Protein AF-A0A258K485-F1 (afdb_monomer_lite)

pLDDT: mean 93.49, std 13.04, range [39.84, 98.94]

Radius of gyration: 18.55 Å; chains: 1; bounding box: 66×32×55 Å

Secondary structure (DSSP, 8-state):
---------TTTHHHHHHHHHHHTTS---EEEEE-THHHHHHHT-SSPPPTTTTHHHHHH---EEEEEETTTEEEESSGGGS-GGGTTS-EEEEETTEEEEEPPHHHHHHHHHHHHHHHHT--S-EEEEEETT-SSTTSSTTSTT--HHHHHHHHHHHHHH----SSEEEEEESS-TTSHHHHHHHHHHHHHHHHTHHHHTS-------

Sequence (209 aa):
AEWEPLVFHATGTGGRAMEKLIESGLVGAVIDISTTEVCDLMMGGLLPATEDRFGAVIRTRIPYVGSVGALDMVNFAAPETVPERYRGRRLYAHNPQITLMRTTPDENARMGRWIGERLNQMDGPVRFLIPERGVSALDAAGQPFHDPAADAALTEALVQTVRATPNRQILRLPLHINDPAFAAALVQQFRALHAGRRRERAPHRQGAS

Foldseek 3Di:
DVDDDDDFDQQQVRLVVVLVCLQVVVDQEDAAEEPCLCVCQVVVARRHHDPCRLVSCLVNLHAYEYEHAPVQWGKHFAPVRPDPVCPPFQWDPPDRTIIITTDDLVSLLVSLLSVQVSLQSRPHAYEYEYALQARYPQCHVPHSSPDNSSSVSNVVSNVVRHDDDPRYDYHYDPHYCPPVVVVVVSVVSVVVSCVVVVVVPDDPPPDDD

Structure (mmCIF, N/CA/C/O backbone):
data_AF-A0A258K485-F1
#
_entry.id   AF-A0A258K485-F1
#
loop_
_atom_site.group_PDB
_atom_site.id
_atom_site.type_symbol
_atom_site.label_atom_id
_atom_site.label_alt_id
_atom_site.label_comp_id
_atom_site.label_asym_id
_atom_site.label_entity_id
_atom_site.label_seq_id
_atom_site.pdbx_PDB_ins_code
_atom_site.Cartn_x
_atom_site.Cartn_y
_atom_site.Cartn_z
_atom_site.occupancy
_atom_site.B_iso_or_equiv
_atom_site.auth_seq_id
_atom_site.auth_comp_id
_atom_site.auth_asym_id
_atom_site.auth_atom_id
_atom_site.pdbx_PDB_model_num
ATOM 1 N N . ALA A 1 1 ? 27.981 1.540 -0.175 1.00 57.72 1 ALA A N 1
ATOM 2 C CA . ALA A 1 1 ? 26.863 0.639 -0.532 1.00 57.72 1 ALA A CA 1
ATOM 3 C C . ALA A 1 1 ? 26.452 0.924 -1.977 1.00 57.72 1 ALA A C 1
ATOM 5 O O . ALA A 1 1 ? 26.716 2.022 -2.437 1.00 57.72 1 ALA A O 1
ATOM 6 N N . GLU A 1 2 ? 25.871 -0.038 -2.703 1.00 83.50 2 GLU A N 1
ATOM 7 C CA . GLU A 1 2 ? 25.424 0.166 -4.102 1.00 83.50 2 GLU A CA 1
ATOM 8 C C . GLU A 1 2 ? 24.188 1.079 -4.211 1.00 83.50 2 GLU A C 1
ATOM 10 O O . GLU A 1 2 ? 23.950 1.679 -5.253 1.00 83.50 2 GLU A O 1
ATOM 15 N N . TRP A 1 3 ? 23.428 1.203 -3.123 1.00 89.25 3 TRP A N 1
ATOM 16 C CA . TRP A 1 3 ? 22.200 1.985 -3.036 1.00 89.25 3 TRP A CA 1
ATOM 17 C C . TRP A 1 3 ? 22.218 2.831 -1.765 1.00 89.25 3 TRP A C 1
ATOM 19 O O . TRP A 1 3 ? 22.759 2.395 -0.745 1.00 89.25 3 TRP A O 1
ATOM 29 N N . GLU A 1 4 ? 21.595 4.002 -1.828 1.00 92.31 4 GLU A N 1
ATOM 30 C CA . GLU A 1 4 ? 21.374 4.896 -0.693 1.00 92.31 4 GLU A CA 1
ATOM 31 C C . GLU A 1 4 ? 19.865 4.958 -0.404 1.00 92.31 4 GLU A C 1
ATOM 33 O O . GLU A 1 4 ? 19.105 5.436 -1.249 1.00 92.31 4 GLU A O 1
ATOM 38 N N . PRO A 1 5 ? 19.392 4.398 0.725 1.00 94.06 5 PRO A N 1
ATOM 39 C CA . PRO A 1 5 ? 17.971 4.378 1.035 1.00 94.06 5 PRO A CA 1
ATOM 40 C C . PRO A 1 5 ? 17.512 5.720 1.614 1.00 94.06 5 PRO A C 1
ATOM 42 O O . PRO A 1 5 ? 18.101 6.234 2.562 1.00 94.06 5 PRO A O 1
ATOM 45 N N . LEU A 1 6 ? 16.395 6.228 1.097 1.00 96.88 6 LEU A N 1
ATOM 46 C CA . LEU A 1 6 ? 15.632 7.320 1.695 1.00 96.88 6 LEU A CA 1
ATOM 47 C C . LEU A 1 6 ? 14.307 6.748 2.202 1.00 96.88 6 LEU A C 1
ATOM 49 O O . LEU A 1 6 ? 13.563 6.141 1.432 1.00 96.88 6 LEU A O 1
ATOM 53 N N . VAL A 1 7 ? 14.030 6.907 3.495 1.00 97.31 7 VAL A N 1
ATOM 54 C CA . VAL A 1 7 ? 12.816 6.377 4.131 1.00 97.31 7 VAL A CA 1
ATOM 55 C C . VAL A 1 7 ? 11.838 7.515 4.384 1.00 97.31 7 VAL A C 1
ATOM 57 O O . VAL A 1 7 ? 12.206 8.545 4.947 1.00 97.31 7 VAL A O 1
ATOM 60 N N . PHE A 1 8 ? 10.581 7.305 3.999 1.00 97.81 8 PHE A N 1
ATOM 61 C CA . PHE A 1 8 ? 9.497 8.264 4.176 1.00 97.81 8 PHE A CA 1
ATOM 62 C C . PHE A 1 8 ? 8.436 7.665 5.089 1.00 97.81 8 PHE A C 1
ATOM 64 O O . PHE A 1 8 ? 8.010 6.527 4.899 1.00 97.81 8 PHE A O 1
ATOM 71 N N . HIS A 1 9 ? 7.999 8.435 6.079 1.00 96.12 9 HIS A N 1
ATOM 72 C CA . HIS A 1 9 ? 6.892 8.032 6.934 1.00 96.12 9 HIS A CA 1
ATOM 73 C C . HIS A 1 9 ? 5.567 8.286 6.203 1.00 96.12 9 HIS A C 1
ATOM 75 O O . HIS A 1 9 ? 5.353 9.389 5.708 1.00 96.12 9 HIS A O 1
ATOM 81 N N . ALA A 1 10 ? 4.688 7.286 6.116 1.00 95.19 10 ALA A N 1
ATOM 82 C CA . ALA A 1 10 ? 3.470 7.318 5.299 1.00 95.19 10 ALA A CA 1
ATOM 83 C C . ALA A 1 10 ? 2.337 8.148 5.946 1.00 95.19 10 ALA A C 1
ATOM 85 O O . ALA A 1 10 ? 1.273 7.635 6.274 1.00 95.19 10 ALA A O 1
ATOM 86 N N . THR A 1 11 ? 2.592 9.439 6.175 1.00 94.94 11 THR A N 1
ATOM 87 C CA . THR A 1 11 ? 1.697 10.398 6.852 1.00 94.94 11 THR A CA 1
ATOM 88 C C . THR A 1 11 ? 0.970 11.327 5.873 1.00 94.94 11 THR A C 1
ATOM 90 O O . THR A 1 11 ? 0.648 12.472 6.199 1.00 94.94 11 THR A O 1
ATOM 93 N N . GLY A 1 12 ? 0.828 10.910 4.618 1.00 95.38 12 GLY A N 1
ATOM 94 C CA . GLY A 1 12 ? 0.348 11.712 3.495 1.00 95.38 12 GLY A CA 1
ATOM 95 C C . GLY A 1 12 ? 1.438 12.632 2.943 1.00 95.38 12 GLY A C 1
ATOM 96 O O . GLY A 1 12 ? 1.716 12.658 1.743 1.00 95.38 12 GLY A O 1
ATOM 97 N N . THR A 1 13 ? 2.092 13.408 3.812 1.00 96.44 13 THR A N 1
ATOM 98 C CA . THR A 1 13 ? 3.226 14.270 3.435 1.00 96.44 13 THR A CA 1
ATOM 99 C C . THR A 1 13 ? 4.451 13.473 2.999 1.00 96.44 13 THR A C 1
ATOM 101 O O . THR A 1 13 ? 5.146 13.924 2.090 1.00 96.44 13 THR A O 1
ATOM 104 N N . GLY A 1 14 ? 4.711 12.309 3.601 1.00 97.62 14 GLY A N 1
ATOM 105 C CA . GLY A 1 14 ? 5.857 11.476 3.242 1.00 97.62 14 GLY A CA 1
ATOM 106 C C . GLY A 1 14 ? 5.737 10.869 1.851 1.00 97.62 14 GLY A C 1
ATOM 107 O O . GLY A 1 14 ? 6.673 11.022 1.067 1.00 97.62 14 GLY A O 1
ATOM 108 N N . GLY A 1 15 ? 4.585 10.289 1.490 1.00 97.62 15 GLY A N 1
ATOM 109 C CA . GLY A 1 15 ? 4.342 9.820 0.124 1.00 97.62 15 GLY A CA 1
ATOM 110 C C . GLY A 1 15 ? 4.475 10.943 -0.906 1.00 97.62 15 GLY A C 1
ATOM 111 O O . GLY A 1 15 ? 5.150 10.780 -1.919 1.00 97.62 15 GLY A O 1
ATOM 112 N N . ARG A 1 16 ? 3.950 12.141 -0.609 1.00 97.81 16 ARG A N 1
ATOM 113 C CA . ARG A 1 16 ? 4.131 13.320 -1.482 1.00 97.81 16 ARG A CA 1
ATOM 114 C C . ARG A 1 16 ? 5.588 13.766 -1.601 1.00 97.81 16 ARG A C 1
ATOM 116 O O . ARG A 1 16 ? 6.003 14.198 -2.672 1.00 97.81 16 ARG A O 1
ATOM 123 N N . ALA A 1 17 ? 6.360 13.719 -0.516 1.00 98.12 17 ALA A N 1
ATOM 124 C CA . ALA A 1 17 ? 7.778 14.067 -0.548 1.00 98.12 17 ALA A CA 1
ATOM 125 C C . ALA A 1 17 ? 8.572 13.064 -1.396 1.00 98.12 17 ALA A C 1
ATOM 127 O O . ALA A 1 17 ? 9.364 13.478 -2.242 1.00 98.12 17 ALA A O 1
ATOM 128 N N . MET A 1 18 ? 8.300 11.768 -1.223 1.00 98.38 18 MET A N 1
ATOM 129 C CA . MET A 1 18 ? 8.859 10.700 -2.049 1.00 98.38 18 MET A CA 1
ATOM 130 C C . MET A 1 18 ? 8.545 10.927 -3.534 1.00 98.38 18 MET A C 1
ATOM 132 O O . MET A 1 18 ? 9.449 10.920 -4.366 1.00 98.38 18 MET A O 1
ATOM 136 N N . GLU A 1 19 ? 7.281 11.188 -3.872 1.00 98.38 19 GLU A N 1
ATOM 137 C CA . GLU A 1 19 ? 6.848 11.386 -5.259 1.00 98.38 19 GLU A CA 1
ATOM 138 C C . GLU A 1 19 ? 7.468 12.628 -5.910 1.00 98.38 19 GLU A C 1
ATOM 140 O O . GLU A 1 19 ? 7.916 12.547 -7.051 1.00 98.38 19 GLU A O 1
ATOM 145 N N . LYS A 1 20 ? 7.637 13.734 -5.176 1.00 98.00 20 LYS A N 1
ATOM 146 C CA . LYS A 1 20 ? 8.369 14.912 -5.679 1.00 98.00 20 LYS A CA 1
ATOM 147 C C . LYS A 1 20 ? 9.826 14.606 -6.038 1.00 98.00 20 LYS A C 1
ATOM 149 O O . LYS A 1 20 ? 10.352 15.167 -6.996 1.00 98.00 20 LYS A O 1
ATOM 154 N N . LEU A 1 21 ? 10.493 13.741 -5.271 1.00 98.00 21 LEU A N 1
ATOM 155 C CA . LEU A 1 21 ? 11.875 13.333 -5.554 1.00 98.00 21 LEU A CA 1
ATOM 156 C C . LEU A 1 21 ? 11.972 12.369 -6.742 1.00 98.00 21 LEU A C 1
ATOM 158 O O . LEU A 1 21 ? 12.979 12.361 -7.450 1.00 98.00 21 LEU A O 1
ATOM 162 N N . ILE A 1 22 ? 10.927 11.573 -6.971 1.00 98.06 22 ILE A N 1
ATOM 163 C CA . ILE A 1 22 ? 10.792 10.752 -8.178 1.00 98.06 22 ILE A CA 1
ATOM 164 C C . ILE A 1 22 ? 10.642 11.664 -9.403 1.00 98.06 22 ILE A C 1
ATOM 166 O O . ILE A 1 22 ? 11.363 11.497 -10.384 1.00 98.06 22 ILE A O 1
ATOM 170 N N . GLU A 1 23 ? 9.765 12.669 -9.338 1.00 97.44 23 GLU A N 1
ATOM 171 C CA . GLU A 1 23 ? 9.537 13.612 -10.443 1.00 97.44 23 GLU A CA 1
ATOM 172 C C . GLU A 1 23 ? 10.759 14.462 -10.787 1.00 97.44 23 GLU A C 1
ATOM 174 O O . GLU A 1 23 ? 11.003 14.739 -11.960 1.00 97.44 23 GLU A O 1
ATOM 179 N N . SER A 1 24 ? 11.551 14.852 -9.788 1.00 97.19 24 SER A N 1
ATOM 180 C CA . SER A 1 24 ? 12.790 15.602 -10.012 1.00 97.19 24 SER A CA 1
ATOM 181 C C . SER A 1 24 ? 13.945 14.740 -10.534 1.00 97.19 24 SER A C 1
ATOM 183 O O . SER A 1 24 ? 15.012 15.270 -10.841 1.00 97.19 24 SER A O 1
ATOM 185 N N . GLY A 1 25 ? 13.760 13.418 -10.630 1.00 95.81 25 GLY A N 1
ATOM 186 C CA . GLY A 1 25 ? 14.788 12.474 -11.067 1.00 95.81 25 GLY A CA 1
ATOM 187 C C . GLY A 1 25 ? 15.888 12.210 -10.034 1.00 95.81 25 GLY A C 1
ATOM 188 O O . GLY A 1 25 ? 16.868 11.539 -10.356 1.00 95.81 25 GLY A O 1
ATOM 189 N N . LEU A 1 26 ? 15.738 12.703 -8.799 1.00 95.12 26 LEU A N 1
ATOM 190 C CA . LEU A 1 26 ? 16.677 12.438 -7.702 1.00 95.12 26 LEU A CA 1
ATOM 191 C C . LEU A 1 26 ? 16.544 11.005 -7.164 1.00 95.12 26 LEU A C 1
ATOM 193 O O . LEU A 1 26 ? 17.514 10.449 -6.653 1.00 95.12 26 LEU A O 1
ATOM 197 N N . VAL A 1 27 ? 15.366 10.389 -7.308 1.00 94.19 27 VAL A N 1
ATOM 198 C CA . VAL A 1 27 ? 15.110 8.985 -6.956 1.00 94.19 27 VAL A CA 1
ATOM 199 C C . VAL A 1 27 ? 14.892 8.161 -8.225 1.00 94.19 27 VAL A C 1
ATOM 201 O O . VAL A 1 27 ? 13.939 8.368 -8.970 1.00 94.19 27 VAL A O 1
ATOM 204 N N . GLY A 1 28 ? 15.782 7.195 -8.467 1.00 92.19 28 GLY A N 1
ATOM 205 C CA . GLY A 1 28 ? 15.775 6.380 -9.689 1.00 92.19 28 GLY A CA 1
ATOM 206 C C . GLY A 1 28 ? 14.927 5.104 -9.640 1.00 92.19 28 GLY A C 1
ATOM 207 O O . GLY A 1 28 ? 14.772 4.459 -10.679 1.00 92.19 28 GLY A O 1
ATOM 208 N N . ALA A 1 29 ? 14.433 4.717 -8.459 1.00 95.50 29 ALA A N 1
ATOM 209 C CA . ALA A 1 29 ? 13.583 3.551 -8.212 1.00 95.50 29 ALA A CA 1
ATOM 210 C C . ALA A 1 29 ? 12.955 3.632 -6.811 1.00 95.50 29 ALA A C 1
ATOM 212 O O . ALA A 1 29 ? 13.477 4.334 -5.946 1.00 95.50 29 ALA A O 1
ATOM 213 N N . VAL A 1 30 ? 11.872 2.889 -6.565 1.00 97.69 30 VAL A N 1
ATOM 214 C CA . VAL A 1 30 ? 11.144 2.939 -5.287 1.00 97.69 30 VAL A CA 1
ATOM 215 C C . VAL A 1 30 ? 10.725 1.552 -4.795 1.00 97.69 30 VAL A C 1
ATOM 217 O O . VAL A 1 30 ? 10.386 0.673 -5.591 1.00 97.69 30 VAL A O 1
ATOM 220 N N . ILE A 1 31 ? 10.753 1.375 -3.470 1.00 98.50 31 ILE A N 1
ATOM 221 C CA . ILE A 1 31 ? 10.096 0.274 -2.759 1.00 98.50 31 ILE A CA 1
ATOM 222 C C . ILE A 1 31 ? 9.003 0.888 -1.869 1.00 98.50 31 ILE A C 1
ATOM 224 O O . ILE A 1 31 ? 9.287 1.394 -0.786 1.00 98.50 31 ILE A O 1
ATOM 228 N N . ASP A 1 32 ? 7.762 0.874 -2.345 1.00 98.56 32 ASP A N 1
ATOM 229 C CA . ASP A 1 32 ? 6.590 1.502 -1.727 1.00 98.56 32 ASP A CA 1
ATOM 230 C C . ASP A 1 32 ? 5.802 0.464 -0.908 1.00 98.56 32 ASP A C 1
ATOM 232 O O . ASP A 1 32 ? 4.815 -0.117 -1.364 1.00 98.56 32 ASP A O 1
ATOM 236 N N . ILE A 1 33 ? 6.325 0.137 0.279 1.00 98.31 33 ILE A N 1
ATOM 237 C CA . ILE A 1 33 ? 5.810 -0.961 1.116 1.00 98.31 33 ILE A CA 1
ATOM 238 C C . ILE A 1 33 ? 4.492 -0.573 1.792 1.00 98.31 33 ILE A C 1
ATOM 240 O O . ILE A 1 33 ? 3.558 -1.373 1.810 1.00 98.31 33 ILE A O 1
ATOM 244 N N . SER A 1 34 ? 4.429 0.639 2.348 1.00 98.50 34 SER A N 1
ATOM 245 C CA . SER A 1 34 ? 3.310 1.117 3.161 1.00 98.50 34 SER A CA 1
ATOM 246 C C . SER A 1 34 ? 2.455 2.100 2.372 1.00 98.50 34 SER A C 1
ATOM 248 O O . SER A 1 34 ? 2.795 3.275 2.241 1.00 98.50 34 SER A O 1
ATOM 250 N N . THR A 1 35 ? 1.314 1.623 1.885 1.00 98.56 35 THR A N 1
ATOM 251 C CA . THR A 1 35 ? 0.369 2.399 1.067 1.00 98.56 35 THR A CA 1
ATOM 252 C C . THR A 1 35 ? -0.844 2.896 1.863 1.00 98.56 35 THR A C 1
ATOM 254 O O . THR A 1 35 ? -1.800 3.399 1.280 1.00 98.56 35 THR A O 1
ATOM 257 N N . THR A 1 36 ? -0.772 2.834 3.199 1.00 98.62 36 THR A N 1
ATOM 258 C CA . THR A 1 36 ? -1.792 3.264 4.182 1.00 98.62 36 THR A CA 1
ATOM 259 C C . THR A 1 36 ? -2.399 4.651 3.949 1.00 98.62 36 THR A C 1
ATOM 261 O O . THR A 1 36 ? -3.565 4.875 4.247 1.00 98.62 36 THR A O 1
ATOM 264 N N . GLU A 1 37 ? -1.671 5.575 3.317 1.00 98.69 37 GLU A N 1
ATOM 265 C CA . GLU A 1 37 ? -2.187 6.906 2.960 1.00 98.69 37 GLU A CA 1
ATOM 266 C C . GLU A 1 37 ? -3.446 6.834 2.064 1.00 98.69 37 GLU A C 1
ATOM 268 O O . GLU A 1 37 ? -4.240 7.778 2.021 1.00 98.69 37 GLU A O 1
ATOM 273 N N . VAL A 1 38 ? -3.646 5.710 1.358 1.00 98.81 38 VAL A N 1
ATOM 274 C CA . VAL A 1 38 ? -4.851 5.407 0.572 1.00 98.81 38 VAL A CA 1
ATOM 275 C C . VAL A 1 38 ? -6.074 5.169 1.470 1.00 98.81 38 VAL A C 1
ATOM 277 O O . VAL A 1 38 ? -7.168 5.603 1.104 1.00 98.81 38 VAL A O 1
ATOM 280 N N . CYS A 1 39 ? -5.909 4.555 2.648 1.00 98.31 39 CYS A N 1
ATOM 281 C CA . CYS A 1 39 ? -6.980 4.398 3.638 1.00 98.31 39 CYS A CA 1
ATOM 282 C C . CYS A 1 39 ? -7.534 5.762 4.034 1.00 98.31 39 CYS A C 1
ATOM 284 O O . CYS A 1 39 ? -8.729 6.030 3.919 1.00 98.31 39 CYS A O 1
ATOM 286 N N . ASP A 1 40 ? -6.636 6.652 4.446 1.00 98.44 40 ASP A N 1
ATOM 287 C CA . ASP A 1 40 ? -6.983 7.990 4.894 1.00 98.44 40 ASP A CA 1
ATOM 288 C C . ASP A 1 40 ? -7.592 8.825 3.763 1.00 98.44 40 ASP A C 1
ATOM 290 O O . ASP A 1 40 ? -8.584 9.517 3.988 1.00 98.44 40 ASP A O 1
ATOM 294 N N . LEU A 1 41 ? -7.082 8.704 2.532 1.00 98.62 41 LEU A N 1
ATOM 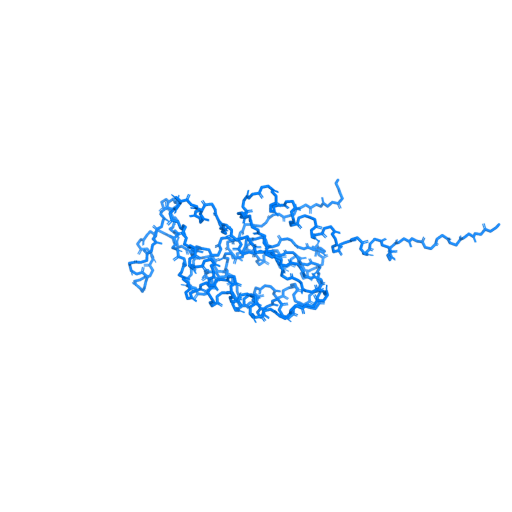295 C CA . LEU A 1 41 ? -7.693 9.337 1.360 1.00 98.62 41 LEU A CA 1
ATOM 296 C C . LEU A 1 41 ? -9.150 8.886 1.161 1.00 98.62 41 LEU A C 1
ATOM 298 O O . LEU A 1 41 ? -10.025 9.713 0.912 1.00 98.62 41 LEU A O 1
ATOM 302 N N . MET A 1 42 ? -9.432 7.584 1.255 1.00 98.50 42 MET A N 1
ATOM 303 C CA . MET A 1 42 ? -10.755 7.047 0.915 1.00 98.50 42 MET A CA 1
ATOM 304 C C . MET A 1 42 ? -11.778 7.123 2.047 1.00 98.50 42 MET A C 1
ATOM 306 O O . MET A 1 42 ? -12.979 7.208 1.767 1.00 98.50 42 MET A O 1
ATOM 310 N N . MET A 1 43 ? -11.322 7.078 3.299 1.00 98.31 43 MET A N 1
ATOM 311 C CA . MET A 1 43 ? -12.164 7.094 4.498 1.00 98.31 43 MET A CA 1
ATOM 312 C C . MET A 1 43 ? -12.156 8.464 5.200 1.00 98.31 43 MET A C 1
ATOM 314 O O . MET A 1 43 ? -12.878 8.663 6.183 1.00 98.31 43 MET A O 1
ATOM 318 N N . GLY A 1 44 ? -11.415 9.444 4.681 1.00 97.56 44 GLY A N 1
ATOM 319 C CA . GLY A 1 44 ? -11.327 10.783 5.266 1.00 97.56 44 GLY A CA 1
ATOM 320 C C . GLY A 1 44 ? -10.586 10.777 6.600 1.00 97.56 44 GLY A C 1
ATOM 321 O O . GLY A 1 44 ? -11.077 11.350 7.571 1.00 97.56 44 GLY A O 1
ATOM 322 N N . GLY A 1 45 ? -9.459 10.067 6.640 1.00 97.38 45 GLY A N 1
ATOM 323 C CA . GLY A 1 45 ? -8.526 10.053 7.761 1.00 97.38 45 GLY A CA 1
ATOM 324 C C . GLY A 1 45 ? -7.659 11.313 7.828 1.00 97.38 45 GLY A C 1
ATOM 325 O O . GLY A 1 45 ? -7.753 12.218 6.996 1.00 97.38 45 GLY A O 1
ATOM 326 N N . LEU A 1 46 ? -6.818 11.368 8.854 1.00 96.94 46 LEU A N 1
ATOM 327 C CA . LEU A 1 46 ? -5.980 12.502 9.234 1.00 96.94 46 LEU A CA 1
ATOM 328 C C . LEU A 1 46 ? -4.757 12.688 8.323 1.00 96.94 46 LEU A C 1
ATOM 330 O O . LEU A 1 46 ? -4.281 13.810 8.146 1.00 96.94 46 LEU A O 1
ATOM 334 N N . LEU A 1 47 ? -4.240 11.601 7.757 1.00 96.81 47 LEU A N 1
ATOM 335 C CA . LEU A 1 47 ? -2.966 11.518 7.045 1.00 96.81 47 LEU A CA 1
ATOM 336 C C . LEU A 1 47 ? -3.139 11.080 5.574 1.00 96.81 47 LEU A C 1
ATOM 338 O O . LEU A 1 47 ? -2.461 10.155 5.118 1.00 96.81 47 LEU A O 1
ATOM 342 N N . PRO A 1 48 ? -4.036 11.715 4.793 1.00 98.31 48 PRO A N 1
ATOM 343 C CA . PRO A 1 48 ? -4.391 11.227 3.473 1.00 98.31 48 PRO A CA 1
ATOM 344 C C . PRO A 1 48 ? -3.288 11.469 2.441 1.00 98.31 48 PRO A C 1
ATOM 346 O O . PRO A 1 48 ? -2.608 12.509 2.404 1.00 98.31 48 PRO A O 1
ATOM 349 N N . ALA A 1 49 ? -3.188 10.515 1.522 1.00 97.88 49 ALA A N 1
ATOM 350 C CA . ALA A 1 49 ? -2.643 10.746 0.195 1.00 97.88 49 ALA A CA 1
ATOM 351 C C . ALA A 1 49 ? -3.509 11.763 -0.575 1.00 97.88 49 ALA A C 1
ATOM 353 O O . ALA A 1 49 ? -4.586 12.163 -0.141 1.00 97.88 49 ALA A O 1
ATOM 354 N N . THR A 1 50 ? -3.043 12.186 -1.747 1.00 97.88 50 THR A N 1
ATOM 355 C CA . THR A 1 50 ? -3.882 12.904 -2.717 1.00 97.88 50 THR A CA 1
ATOM 356 C C . THR A 1 50 ? -4.427 11.929 -3.754 1.00 97.88 50 THR A C 1
ATOM 358 O O . THR A 1 50 ? -3.944 10.804 -3.887 1.00 97.88 50 THR A O 1
ATOM 361 N N . GLU A 1 51 ? -5.390 12.377 -4.558 1.00 97.88 51 GLU A N 1
ATOM 362 C CA . GLU A 1 51 ? -5.883 11.596 -5.699 1.00 97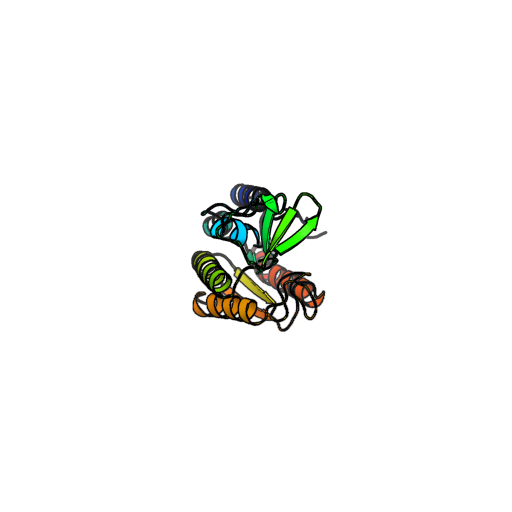.88 51 GLU A CA 1
ATOM 363 C C . GLU A 1 51 ? -4.800 11.289 -6.746 1.00 97.88 51 GLU A C 1
ATOM 365 O O . GLU A 1 51 ? -5.006 10.423 -7.590 1.00 97.88 51 GLU A O 1
ATOM 370 N N . ASP A 1 52 ? -3.645 11.958 -6.698 1.00 98.25 52 ASP A N 1
ATOM 371 C CA . ASP A 1 52 ? -2.505 11.694 -7.582 1.00 98.25 52 ASP A CA 1
ATOM 372 C C . ASP A 1 52 ? -1.530 10.643 -7.027 1.00 98.25 52 ASP A C 1
ATOM 374 O O . ASP A 1 52 ? -0.504 10.398 -7.646 1.00 98.25 52 ASP A O 1
ATOM 378 N N . ARG A 1 53 ? -1.809 9.987 -5.888 1.00 98.62 53 ARG A N 1
ATOM 379 C CA . ARG A 1 53 ? -0.904 8.954 -5.348 1.00 98.62 53 ARG A CA 1
ATOM 380 C C . ARG A 1 53 ? -0.605 7.874 -6.395 1.00 98.62 53 ARG A C 1
ATOM 382 O O . ARG A 1 53 ? -1.504 7.401 -7.095 1.00 98.62 53 ARG A O 1
ATOM 389 N N . PHE A 1 54 ? 0.675 7.507 -6.478 1.00 98.69 54 PHE A N 1
ATOM 390 C CA . PHE A 1 54 ? 1.341 6.708 -7.517 1.00 98.69 54 PHE A CA 1
ATOM 391 C C . PHE A 1 54 ? 1.587 7.427 -8.855 1.00 98.69 54 PHE A C 1
ATOM 393 O O . PHE A 1 54 ? 2.256 6.879 -9.736 1.00 98.69 54 PHE A O 1
ATOM 400 N N . GLY A 1 55 ? 1.097 8.654 -9.019 1.00 98.44 55 GLY A N 1
ATOM 401 C CA . GLY A 1 55 ? 1.155 9.436 -10.252 1.00 98.44 55 GLY A CA 1
ATOM 402 C C . GLY A 1 55 ? 2.578 9.718 -10.716 1.00 98.44 55 GLY A C 1
ATOM 403 O O . GLY A 1 55 ? 2.881 9.557 -11.899 1.00 98.44 55 GLY A O 1
ATOM 404 N N . ALA A 1 56 ? 3.486 10.045 -9.793 1.00 98.50 56 ALA A N 1
ATOM 405 C CA . ALA A 1 56 ? 4.891 10.271 -10.132 1.00 98.50 56 ALA A CA 1
ATOM 406 C C . ALA A 1 56 ? 5.536 9.035 -10.776 1.00 98.50 56 ALA A C 1
ATOM 408 O O . ALA A 1 56 ? 6.237 9.145 -11.781 1.00 98.50 56 ALA A O 1
ATOM 409 N N . VAL A 1 57 ? 5.260 7.842 -10.244 1.00 98.44 57 VAL A N 1
ATOM 410 C CA . VAL A 1 57 ? 5.762 6.570 -10.789 1.00 98.44 57 VAL A CA 1
ATOM 411 C C . VAL A 1 57 ? 5.161 6.296 -12.167 1.00 98.44 57 VAL A C 1
ATOM 413 O O . VAL A 1 57 ? 5.887 5.914 -13.085 1.00 98.44 57 VAL A O 1
ATOM 416 N N . ILE A 1 58 ? 3.856 6.540 -12.331 1.00 98.50 58 ILE A N 1
ATOM 417 C CA . ILE A 1 58 ? 3.152 6.408 -13.616 1.00 98.50 58 ILE A CA 1
ATOM 418 C C . ILE A 1 58 ? 3.812 7.296 -14.682 1.00 98.50 58 ILE A C 1
ATOM 420 O O . ILE A 1 58 ? 4.150 6.815 -15.763 1.00 98.50 58 ILE A O 1
ATOM 424 N N . ARG A 1 59 ? 4.052 8.574 -14.364 1.00 98.25 59 ARG A N 1
ATOM 425 C CA . ARG A 1 59 ? 4.626 9.562 -15.294 1.00 98.25 59 ARG A CA 1
ATOM 426 C C . ARG A 1 59 ? 6.093 9.289 -15.629 1.00 98.25 59 ARG A C 1
ATOM 428 O O . ARG A 1 59 ? 6.490 9.399 -16.786 1.00 98.25 59 ARG A O 1
ATOM 435 N N . THR A 1 60 ? 6.902 8.943 -14.630 1.00 98.19 60 THR A N 1
ATOM 436 C CA . THR A 1 60 ? 8.366 8.816 -14.781 1.00 98.19 60 THR A CA 1
ATOM 437 C C . THR A 1 60 ? 8.827 7.421 -15.194 1.00 98.19 60 THR A C 1
ATOM 439 O O . THR A 1 60 ? 9.960 7.263 -15.651 1.00 98.19 60 THR A O 1
ATOM 442 N N . ARG A 1 61 ? 7.965 6.402 -15.059 1.00 97.62 61 ARG A N 1
ATOM 443 C CA . ARG A 1 61 ? 8.239 5.003 -15.437 1.00 97.62 61 ARG A CA 1
ATOM 444 C C . ARG A 1 61 ? 9.474 4.413 -14.745 1.00 97.62 61 ARG A C 1
ATOM 446 O O . ARG A 1 61 ? 10.129 3.513 -15.284 1.00 97.62 61 ARG A O 1
ATOM 453 N N . ILE A 1 62 ? 9.815 4.916 -13.559 1.00 97.31 62 ILE A N 1
ATOM 454 C CA . ILE A 1 62 ? 10.887 4.336 -12.747 1.00 97.31 62 ILE A CA 1
ATOM 455 C C . ILE A 1 62 ? 10.524 2.901 -12.324 1.00 97.31 62 ILE A C 1
ATOM 457 O O . ILE A 1 62 ? 9.341 2.571 -12.226 1.00 97.31 62 ILE A O 1
ATOM 461 N N . PRO A 1 63 ? 11.512 2.029 -12.055 1.00 98.12 63 PRO A N 1
ATOM 462 C CA . PRO A 1 63 ? 11.256 0.727 -11.459 1.00 98.12 63 PRO A CA 1
ATOM 463 C C . PRO A 1 63 ? 10.518 0.871 -10.126 1.00 98.12 63 PRO A C 1
ATOM 465 O O . PRO A 1 63 ? 10.968 1.591 -9.230 1.00 98.12 63 PRO A O 1
ATOM 468 N N . TYR A 1 64 ? 9.406 0.156 -10.006 1.00 98.62 64 TYR A N 1
ATOM 469 C CA . TYR A 1 64 ? 8.517 0.201 -8.856 1.00 98.62 64 TYR A CA 1
ATOM 470 C C . TYR A 1 64 ? 8.371 -1.189 -8.246 1.00 98.62 64 TYR A C 1
ATOM 472 O O . TYR A 1 64 ? 7.983 -2.151 -8.917 1.00 98.62 64 TYR A O 1
ATOM 480 N N . VAL A 1 65 ? 8.661 -1.287 -6.953 1.00 98.81 65 VAL A N 1
ATOM 481 C CA . VAL A 1 65 ? 8.285 -2.430 -6.125 1.00 98.81 65 VAL A CA 1
ATOM 482 C C . VAL A 1 65 ? 7.294 -1.928 -5.083 1.00 98.81 65 VAL A C 1
ATOM 484 O O . VAL A 1 65 ? 7.600 -0.967 -4.394 1.00 98.81 65 VAL A O 1
ATOM 487 N N . GLY A 1 66 ? 6.117 -2.534 -4.964 1.00 98.69 66 GLY A N 1
ATOM 488 C CA . GLY A 1 66 ? 5.061 -2.055 -4.062 1.00 98.69 66 GLY A CA 1
ATOM 489 C C . GLY A 1 66 ? 4.427 -3.158 -3.226 1.00 98.69 66 GLY A C 1
ATOM 490 O O . GLY A 1 66 ? 4.585 -4.342 -3.534 1.00 98.69 66 GLY A O 1
ATOM 491 N N . SER A 1 67 ? 3.714 -2.760 -2.174 1.00 98.88 67 SER A N 1
ATOM 492 C CA . SER A 1 67 ? 2.921 -3.647 -1.317 1.00 98.88 67 SER A CA 1
ATOM 493 C C . SER A 1 67 ? 1.698 -2.916 -0.734 1.00 98.88 67 SER A C 1
ATOM 495 O O . SER A 1 67 ? 1.389 -1.772 -1.076 1.00 98.88 67 SER A O 1
ATOM 497 N N . VAL A 1 68 ? 0.979 -3.609 0.141 1.00 98.81 68 VAL A N 1
ATOM 498 C CA . VAL A 1 68 ? -0.291 -3.216 0.770 1.00 98.81 68 VAL A CA 1
ATOM 499 C C . VAL A 1 68 ? -0.137 -2.851 2.249 1.00 98.81 68 VAL A C 1
ATOM 501 O O . VAL A 1 68 ? -1.080 -2.963 3.028 1.00 98.81 68 VAL A O 1
ATOM 504 N N . GLY A 1 69 ? 1.065 -2.457 2.669 1.00 98.75 69 GLY A N 1
ATOM 505 C CA . GLY A 1 69 ? 1.379 -2.251 4.077 1.00 98.75 69 GLY A CA 1
ATOM 506 C C . GLY A 1 69 ? 0.483 -1.222 4.751 1.00 98.75 69 GLY A C 1
ATOM 507 O O . GLY A 1 69 ? 0.288 -0.115 4.240 1.00 98.75 69 GLY A O 1
ATOM 508 N N . ALA A 1 70 ? -0.024 -1.611 5.919 1.00 98.62 70 ALA A N 1
ATOM 509 C CA . ALA A 1 70 ? -0.932 -0.841 6.755 1.00 98.62 70 ALA A CA 1
ATOM 510 C C . ALA A 1 70 ? -2.246 -0.408 6.060 1.00 98.62 70 ALA A C 1
ATOM 512 O O . ALA A 1 70 ? -2.878 0.568 6.471 1.00 98.62 70 ALA A O 1
ATOM 513 N N . LEU A 1 71 ? -2.695 -1.129 5.020 1.00 98.75 71 LEU A N 1
ATOM 514 C CA . LEU A 1 71 ? -4.031 -0.923 4.434 1.00 98.75 71 LEU A CA 1
ATOM 515 C C . LEU A 1 71 ? -5.188 -1.414 5.334 1.00 98.75 71 LEU A C 1
ATOM 517 O O . LEU A 1 71 ? -6.366 -1.299 4.997 1.00 98.75 71 LEU A O 1
ATOM 521 N N . ASP A 1 72 ? -4.871 -1.919 6.520 1.00 98.69 72 ASP A N 1
ATOM 522 C CA . ASP A 1 72 ? -5.815 -2.295 7.562 1.00 98.69 72 ASP A CA 1
ATOM 523 C C . ASP A 1 72 ? -6.253 -1.118 8.446 1.00 98.69 72 ASP A C 1
ATOM 525 O O . ASP A 1 72 ? -7.185 -1.275 9.228 1.00 98.69 72 ASP A O 1
ATOM 529 N N . MET A 1 73 ? -5.638 0.066 8.345 1.00 98.44 73 MET A N 1
ATOM 530 C CA . MET A 1 73 ? -5.887 1.160 9.292 1.00 98.44 73 MET A CA 1
ATOM 531 C C . MET A 1 73 ? -6.117 2.521 8.634 1.00 98.44 73 MET A C 1
ATOM 533 O O . MET A 1 73 ? -5.404 2.907 7.715 1.00 98.44 73 MET A O 1
ATOM 537 N N . VAL A 1 74 ? -7.105 3.253 9.151 1.00 98.50 74 VAL A N 1
ATOM 538 C CA . VAL A 1 74 ? -7.341 4.683 8.898 1.00 98.50 74 VAL A CA 1
ATOM 539 C C . VAL A 1 74 ? -6.911 5.459 10.137 1.00 98.50 74 VAL A C 1
ATOM 541 O O . VAL A 1 74 ? -7.278 5.078 11.254 1.00 98.50 74 VAL A O 1
ATOM 544 N N . ASN A 1 75 ? -6.169 6.546 9.960 1.00 98.12 75 ASN A N 1
ATOM 545 C CA . ASN A 1 75 ? -5.685 7.355 11.072 1.00 98.12 75 ASN A CA 1
ATOM 546 C C . ASN A 1 75 ? -6.696 8.451 11.415 1.00 98.12 75 ASN A C 1
ATOM 548 O O . ASN A 1 75 ? -7.142 9.206 10.555 1.00 98.12 75 ASN A O 1
ATOM 552 N N . PHE A 1 76 ? -7.015 8.586 12.695 1.00 97.31 76 PHE A N 1
ATOM 553 C CA . PHE A 1 76 ? -7.710 9.734 13.265 1.00 97.31 76 PHE A CA 1
ATOM 554 C C . PHE A 1 76 ? -6.880 10.320 14.405 1.00 97.31 76 PHE A C 1
ATOM 556 O O . PHE A 1 76 ? -5.918 9.706 14.874 1.00 97.31 76 PHE A O 1
ATOM 563 N N . ALA A 1 77 ? -7.254 11.521 14.847 1.00 93.75 77 ALA A N 1
ATOM 564 C CA . ALA A 1 77 ? -6.666 12.122 16.034 1.00 93.75 77 ALA A CA 1
ATOM 565 C C . ALA A 1 77 ? -7.227 11.441 17.304 1.00 93.75 77 ALA A C 1
ATOM 567 O O . ALA A 1 77 ? -7.437 10.222 17.340 1.00 93.75 77 ALA A O 1
ATOM 568 N N . ALA A 1 78 ? -7.477 12.211 18.361 1.00 89.75 78 ALA A N 1
ATOM 569 C CA . ALA A 1 78 ? -8.051 11.682 19.592 1.00 89.75 78 ALA A CA 1
ATOM 570 C C . ALA A 1 78 ? -9.408 10.977 19.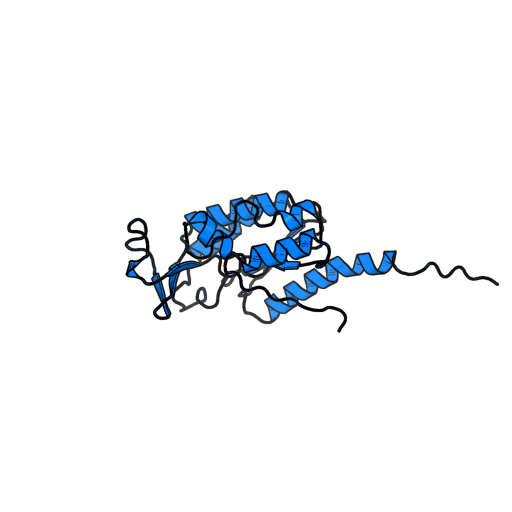333 1.00 89.75 78 ALA A C 1
ATOM 572 O O . ALA A 1 78 ? -10.109 11.356 18.384 1.00 89.75 78 ALA A O 1
ATOM 573 N N . PRO A 1 79 ? -9.791 9.956 20.124 1.00 86.81 79 PRO A N 1
ATOM 574 C CA . PRO A 1 79 ? -10.973 9.123 19.863 1.00 86.81 79 PRO A CA 1
ATOM 575 C C . PRO A 1 79 ? -12.275 9.906 19.633 1.00 86.81 79 PRO A C 1
ATOM 577 O O . PRO A 1 79 ? -13.087 9.537 18.790 1.00 86.81 79 PRO A O 1
ATOM 580 N N . GLU A 1 80 ? -12.452 11.022 20.334 1.00 87.69 80 GLU A N 1
ATOM 581 C CA . GLU A 1 80 ? -13.591 11.936 20.226 1.00 87.69 80 GLU A CA 1
ATOM 582 C C . GLU A 1 80 ? -13.687 12.671 18.879 1.00 87.69 80 GLU A C 1
ATOM 584 O O . GLU A 1 80 ? -14.738 13.208 18.538 1.00 87.69 80 GLU A O 1
ATOM 589 N N . THR A 1 81 ? -12.604 12.693 18.100 1.00 89.81 81 THR A N 1
ATOM 590 C CA . THR A 1 81 ? -12.562 13.311 16.766 1.00 89.81 81 THR A CA 1
ATOM 591 C C . THR A 1 81 ? -12.979 12.355 15.653 1.00 89.81 81 THR A C 1
ATOM 593 O O . THR A 1 81 ? -13.164 12.789 14.514 1.00 89.81 81 THR A O 1
ATOM 596 N N . VAL A 1 82 ? -13.130 11.060 15.959 1.00 94.50 82 VAL A N 1
ATOM 597 C CA . VAL A 1 82 ? -13.570 10.063 14.980 1.00 94.50 82 VAL A CA 1
ATOM 598 C C . VAL A 1 82 ? -14.983 10.434 14.506 1.00 94.50 82 VAL A C 1
ATOM 600 O O . VAL A 1 82 ? -15.891 10.546 15.331 1.00 94.50 82 VAL A O 1
ATOM 603 N N . PRO A 1 83 ? -15.203 10.630 13.190 1.00 96.06 83 PRO A N 1
ATOM 604 C CA . PRO A 1 83 ? -16.502 11.033 12.667 1.00 96.06 83 PRO A CA 1
ATOM 605 C C . PRO A 1 83 ? -17.634 10.100 13.095 1.00 96.06 83 PRO A C 1
ATOM 607 O O . PRO A 1 83 ? -17.511 8.882 13.018 1.00 96.06 83 PRO A O 1
ATOM 610 N N . GLU A 1 84 ? -18.785 10.680 13.423 1.00 95.06 84 GLU A N 1
ATOM 611 C CA . GLU A 1 84 ? -19.982 9.968 13.891 1.00 95.06 84 GLU A CA 1
ATOM 612 C C . GLU A 1 84 ? -20.429 8.820 12.964 1.00 95.06 84 GLU A C 1
ATOM 614 O O . GLU A 1 84 ? -20.866 7.770 13.425 1.00 95.06 84 GLU A O 1
ATOM 619 N N . ARG A 1 85 ? -20.235 8.965 11.647 1.00 96.06 85 ARG A N 1
ATOM 620 C CA . ARG A 1 85 ? -20.502 7.901 10.657 1.00 96.06 85 ARG A CA 1
ATOM 621 C C . ARG A 1 85 ? -19.676 6.620 10.864 1.00 96.06 85 ARG A C 1
ATOM 623 O O . ARG A 1 85 ? -20.007 5.589 10.292 1.00 96.06 85 ARG A O 1
ATOM 630 N N . TYR A 1 86 ? -18.602 6.690 11.648 1.00 96.94 86 TYR A N 1
ATOM 631 C CA . TYR A 1 86 ? -17.753 5.566 12.039 1.00 96.94 86 TYR A CA 1
ATOM 632 C C . TYR A 1 86 ? -18.036 5.072 13.461 1.00 96.94 86 TYR A C 1
ATOM 634 O O . TYR A 1 86 ? -17.277 4.268 14.007 1.00 96.94 86 TYR A O 1
ATOM 642 N N . ARG A 1 87 ? -19.148 5.498 14.069 1.00 90.94 87 ARG A N 1
ATOM 643 C CA . ARG A 1 87 ? -19.620 4.926 15.328 1.00 90.94 87 ARG A CA 1
ATOM 644 C C . ARG A 1 87 ? -19.760 3.404 15.194 1.00 90.94 87 ARG A C 1
ATOM 646 O O . ARG A 1 87 ? -20.300 2.896 14.216 1.00 90.94 87 ARG A O 1
ATOM 653 N N . GLY A 1 88 ? -19.258 2.675 16.191 1.00 92.81 88 GLY A N 1
ATOM 654 C CA . GLY A 1 88 ? -19.300 1.208 16.225 1.00 92.81 88 GLY A CA 1
ATOM 655 C C . GLY A 1 88 ? -18.218 0.510 15.396 1.00 92.81 88 GLY A C 1
ATOM 656 O O . GLY A 1 88 ? -18.170 -0.718 15.374 1.00 92.81 88 GLY A O 1
ATOM 657 N N . ARG A 1 89 ? -17.324 1.257 14.736 1.00 97.06 89 ARG A N 1
ATOM 658 C CA . ARG A 1 89 ? -16.147 0.680 14.076 1.00 97.06 89 ARG A CA 1
ATOM 659 C C . ARG A 1 89 ? -15.121 0.202 15.106 1.00 97.06 89 ARG A C 1
ATOM 661 O O . ARG A 1 89 ? -15.084 0.670 16.242 1.00 97.06 89 ARG A O 1
ATOM 668 N N . ARG A 1 90 ? -14.263 -0.736 14.693 1.00 97.44 90 ARG A N 1
ATOM 669 C CA . ARG A 1 90 ? -13.168 -1.258 15.522 1.00 97.44 90 ARG A CA 1
ATOM 670 C C . ARG A 1 90 ? -12.046 -0.221 15.599 1.00 97.44 90 ARG A C 1
ATOM 672 O O . ARG A 1 90 ? -11.316 -0.032 14.627 1.00 97.44 90 ARG A O 1
ATOM 679 N N . LEU A 1 91 ? -11.950 0.448 16.745 1.00 96.56 91 LEU A N 1
ATOM 680 C CA . LEU A 1 91 ? -10.939 1.460 17.041 1.00 96.56 91 LEU A CA 1
ATOM 681 C C . LEU A 1 91 ? -9.828 0.884 17.925 1.00 96.56 91 LEU A C 1
ATOM 683 O O . LEU A 1 91 ? -10.077 0.038 18.782 1.00 96.56 91 LEU A O 1
ATOM 687 N N . TYR A 1 92 ? -8.611 1.375 17.733 1.00 95.31 92 TYR A N 1
ATOM 688 C CA . TYR A 1 92 ? -7.443 1.070 18.546 1.00 95.31 92 TYR A CA 1
ATOM 689 C C . TYR A 1 92 ? -6.748 2.376 18.930 1.00 95.31 92 TYR A C 1
ATOM 691 O O . TYR A 1 92 ? -6.316 3.138 18.065 1.00 95.31 92 TYR A O 1
ATOM 699 N N . ALA A 1 93 ? -6.647 2.647 20.230 1.00 92.81 93 ALA A N 1
ATOM 700 C CA . ALA A 1 93 ? -5.916 3.801 20.738 1.00 92.81 93 ALA A CA 1
ATOM 701 C C . ALA A 1 93 ? -4.410 3.514 20.658 1.00 92.81 93 ALA A C 1
ATOM 703 O O . ALA A 1 93 ? -3.865 2.813 21.509 1.00 92.81 93 ALA A O 1
ATOM 704 N N . HIS A 1 94 ? -3.744 4.026 19.622 1.00 88.00 94 HIS A N 1
ATOM 705 C CA . HIS A 1 94 ? -2.307 3.818 19.436 1.00 88.00 94 HIS A CA 1
ATOM 706 C C . HIS A 1 94 ? -1.495 4.634 20.444 1.00 88.00 94 HIS A C 1
ATOM 708 O O . HIS A 1 94 ? -0.525 4.147 21.021 1.00 88.00 94 HIS A O 1
ATOM 714 N N . ASN A 1 95 ? -1.921 5.873 20.681 1.00 89.25 95 ASN A N 1
ATOM 715 C CA . ASN A 1 95 ? -1.445 6.738 21.755 1.00 89.25 95 ASN A CA 1
ATOM 716 C C . ASN A 1 95 ? -2.551 7.767 22.094 1.00 89.25 95 ASN A C 1
ATOM 718 O O . ASN A 1 95 ? -3.577 7.787 21.412 1.00 89.25 95 ASN A O 1
ATOM 722 N N . PRO A 1 96 ? -2.381 8.639 23.108 1.00 84.50 96 PRO A N 1
ATOM 723 C CA . PRO A 1 96 ? -3.415 9.612 23.485 1.00 84.50 96 PRO A CA 1
ATOM 724 C C . PRO A 1 96 ? -3.846 10.581 22.372 1.00 84.50 96 PRO A C 1
ATOM 726 O O . PRO A 1 96 ? -4.896 11.201 22.486 1.00 84.50 96 PRO A O 1
ATOM 729 N N . GLN A 1 97 ? -3.043 10.743 21.319 1.00 89.94 97 GLN A N 1
ATOM 730 C CA . GLN A 1 97 ? -3.294 11.677 20.221 1.00 89.94 97 GLN A CA 1
ATOM 731 C C . GLN A 1 97 ? -3.743 10.991 18.926 1.00 89.94 97 GLN A C 1
ATOM 733 O O . GLN A 1 97 ? -4.244 11.679 18.041 1.00 89.94 97 GLN A O 1
ATOM 738 N N . ILE A 1 98 ? -3.545 9.675 18.794 1.00 93.75 98 ILE A N 1
ATOM 739 C CA . ILE A 1 98 ? -3.766 8.921 17.556 1.00 93.75 98 ILE A CA 1
ATOM 740 C C . ILE A 1 98 ? -4.645 7.706 17.821 1.00 93.75 98 ILE A C 1
ATOM 742 O O . ILE A 1 98 ? -4.293 6.798 18.584 1.00 93.75 98 ILE A O 1
ATOM 746 N N . THR A 1 99 ? -5.754 7.663 17.091 1.00 96.31 99 THR A N 1
ATOM 747 C CA . THR A 1 99 ? -6.682 6.537 17.049 1.00 96.31 99 THR A CA 1
ATOM 748 C C . THR A 1 99 ? -6.625 5.896 15.675 1.00 96.31 99 THR A C 1
ATOM 750 O O . THR A 1 99 ? -6.780 6.568 14.658 1.00 96.31 99 THR A O 1
ATOM 753 N N . LEU A 1 100 ? -6.439 4.584 15.639 1.00 98.00 100 LEU A N 1
ATOM 754 C CA . LEU A 1 100 ? -6.503 3.797 14.416 1.00 98.00 100 LEU A CA 1
ATOM 755 C C . LEU A 1 100 ? -7.896 3.191 14.292 1.00 98.00 100 LEU A C 1
ATOM 757 O O . LEU A 1 100 ? -8.427 2.651 15.261 1.00 98.00 100 LEU A O 1
ATOM 761 N N . MET A 1 101 ? -8.484 3.245 13.104 1.00 98.44 101 MET A N 1
ATOM 762 C CA . MET A 1 101 ? -9.742 2.572 12.785 1.00 98.44 101 MET A CA 1
ATOM 763 C C . MET A 1 101 ? -9.485 1.452 11.784 1.00 98.44 101 MET A C 1
ATOM 765 O O . MET A 1 101 ? -8.949 1.706 10.707 1.00 98.44 101 MET A O 1
ATOM 769 N N . ARG A 1 102 ? -9.919 0.227 12.098 1.00 98.75 102 ARG A N 1
ATOM 770 C CA . ARG A 1 102 ? -9.770 -0.913 11.186 1.00 98.75 102 ARG A CA 1
ATOM 771 C C . ARG A 1 102 ? -10.651 -0.753 9.952 1.00 98.75 102 ARG A C 1
ATOM 773 O O . ARG A 1 102 ? -11.864 -0.556 10.085 1.00 98.75 102 ARG A O 1
ATOM 780 N N . THR A 1 103 ? -10.058 -0.888 8.770 1.00 98.81 103 THR A N 1
ATOM 781 C CA . THR A 1 103 ? -10.766 -0.968 7.485 1.00 98.81 103 THR A CA 1
ATOM 782 C C . THR A 1 103 ? -11.561 -2.273 7.364 1.00 98.81 103 THR A C 1
ATOM 784 O O . THR A 1 103 ? -11.167 -3.309 7.895 1.00 98.81 103 THR A O 1
ATOM 787 N N . THR A 1 104 ? -12.700 -2.211 6.681 1.00 98.88 104 THR A N 1
ATOM 788 C CA . THR A 1 104 ? -13.631 -3.334 6.445 1.00 98.88 104 THR A CA 1
ATOM 789 C C . THR A 1 104 ? -13.321 -4.066 5.136 1.00 98.88 104 THR A C 1
ATOM 791 O O . THR A 1 104 ? -12.597 -3.518 4.298 1.00 98.88 104 THR A O 1
ATOM 794 N N . PRO A 1 105 ? -13.896 -5.260 4.894 1.00 98.88 105 PRO A N 1
ATOM 795 C CA . PRO A 1 105 ? -13.764 -5.951 3.610 1.00 98.88 105 PRO A CA 1
ATOM 796 C C . PRO A 1 105 ? -14.178 -5.113 2.393 1.00 98.88 105 PRO A C 1
ATOM 798 O O . PRO A 1 105 ? -13.447 -5.073 1.406 1.00 98.88 105 PRO A O 1
ATOM 801 N N . ASP A 1 106 ? -15.282 -4.366 2.472 1.00 98.81 106 ASP A N 1
ATOM 802 C CA . ASP A 1 106 ? -15.752 -3.529 1.358 1.00 98.81 106 ASP A CA 1
ATOM 803 C C . ASP A 1 106 ? -14.792 -2.371 1.047 1.00 98.81 106 ASP A C 1
ATOM 805 O O . ASP A 1 106 ? -14.509 -2.067 -0.118 1.00 98.81 106 ASP A O 1
ATOM 809 N N . GLU A 1 107 ? -14.253 -1.735 2.091 1.00 98.88 107 GLU A N 1
ATOM 810 C CA . GLU A 1 107 ? -13.252 -0.675 1.959 1.00 98.88 107 GLU A CA 1
ATOM 811 C C . GLU A 1 107 ? -11.945 -1.232 1.381 1.00 98.88 107 GLU A C 1
ATOM 813 O O . GLU A 1 107 ? -11.373 -0.629 0.474 1.00 98.88 107 GLU A O 1
ATOM 818 N N . ASN A 1 108 ? -11.523 -2.419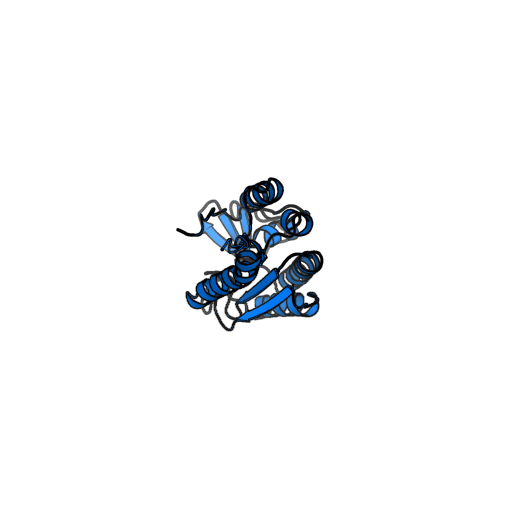 1.823 1.00 98.94 108 ASN A N 1
ATOM 819 C CA . ASN A 1 108 ? -10.360 -3.130 1.292 1.00 98.94 108 ASN A CA 1
ATOM 820 C C . ASN A 1 108 ? -10.529 -3.505 -0.180 1.00 98.94 108 ASN A C 1
ATOM 822 O O . ASN A 1 108 ? -9.635 -3.252 -0.986 1.00 98.94 108 ASN A O 1
ATOM 826 N N . ALA A 1 109 ? -11.698 -4.011 -0.573 1.00 98.94 109 ALA A N 1
ATOM 827 C CA . ALA A 1 109 ? -11.993 -4.300 -1.970 1.00 98.94 109 ALA A CA 1
ATOM 828 C C . ALA A 1 109 ? -11.978 -3.020 -2.829 1.00 98.94 109 ALA A C 1
ATOM 830 O O . ALA A 1 109 ? -11.479 -3.019 -3.958 1.00 98.94 109 ALA A O 1
ATOM 831 N N . ARG A 1 110 ? -12.499 -1.901 -2.302 1.00 98.88 110 ARG A N 1
ATOM 832 C CA . ARG A 1 110 ? -12.450 -0.591 -2.975 1.00 98.88 110 ARG A CA 1
ATOM 833 C C . ARG A 1 110 ? -11.011 -0.101 -3.146 1.00 98.88 110 ARG A C 1
ATOM 835 O O . ARG A 1 110 ? -10.662 0.332 -4.245 1.00 98.88 110 ARG A O 1
ATOM 842 N N . MET A 1 111 ? -10.189 -0.198 -2.102 1.00 98.88 111 MET A N 1
ATOM 843 C CA . MET A 1 111 ? -8.770 0.161 -2.160 1.00 98.88 111 MET A CA 1
ATOM 844 C C . MET A 1 111 ? -8.006 -0.733 -3.135 1.00 98.88 111 MET A C 1
ATOM 846 O O . MET A 1 111 ? -7.270 -0.217 -3.971 1.00 98.88 111 MET A O 1
ATOM 850 N N . GLY A 1 112 ? -8.239 -2.046 -3.103 1.00 98.88 112 GLY A N 1
ATOM 851 C CA . GLY A 1 112 ? -7.600 -3.002 -4.003 1.00 98.88 112 GLY A CA 1
ATOM 852 C C . GLY A 1 112 ? -7.892 -2.719 -5.475 1.00 98.88 112 GLY A C 1
ATOM 853 O O . GLY A 1 112 ? -6.965 -2.681 -6.284 1.00 98.88 112 GLY A O 1
ATOM 854 N N . ARG A 1 113 ? -9.151 -2.414 -5.823 1.00 98.94 113 ARG A N 1
ATOM 855 C CA . ARG A 1 113 ? -9.513 -1.969 -7.182 1.00 98.94 113 ARG A CA 1
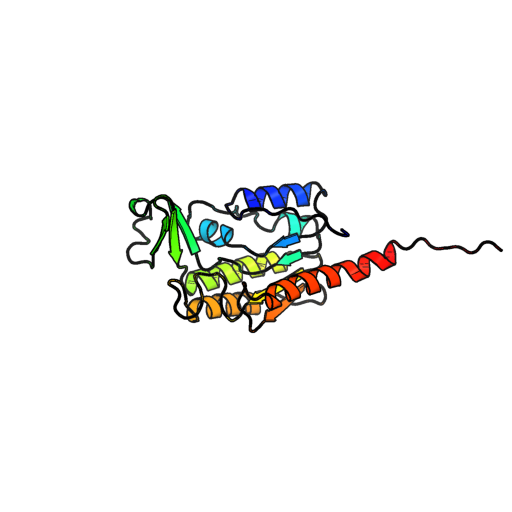ATOM 856 C C . ARG A 1 113 ? -8.802 -0.673 -7.558 1.00 98.94 113 ARG A C 1
ATOM 858 O O . ARG A 1 113 ? -8.207 -0.574 -8.625 1.00 98.94 113 ARG A O 1
ATOM 865 N N . TRP A 1 114 ? -8.828 0.323 -6.679 1.00 98.88 114 TRP A N 1
ATOM 866 C CA . TRP A 1 114 ? -8.230 1.622 -6.977 1.00 98.88 114 TRP A CA 1
ATOM 867 C C . TRP A 1 114 ? -6.711 1.541 -7.168 1.00 98.88 114 TRP A C 1
ATOM 869 O O . TRP A 1 114 ? -6.190 2.061 -8.153 1.00 98.88 114 TRP A O 1
ATOM 879 N N . ILE A 1 115 ? -6.003 0.843 -6.275 1.00 98.88 115 ILE A N 1
ATOM 880 C CA . ILE A 1 115 ? -4.563 0.589 -6.403 1.00 98.88 115 ILE A CA 1
ATOM 881 C C . ILE A 1 115 ? -4.296 -0.215 -7.677 1.00 98.88 115 ILE A C 1
ATOM 883 O O . ILE A 1 115 ? -3.406 0.140 -8.448 1.00 98.88 115 ILE A O 1
ATOM 887 N N . GLY A 1 116 ? -5.098 -1.247 -7.950 1.00 98.81 116 GLY A N 1
ATOM 888 C CA . GLY A 1 116 ? -4.984 -2.044 -9.166 1.00 98.81 116 GLY A CA 1
ATOM 889 C C . GLY A 1 116 ? -5.064 -1.202 -10.442 1.00 98.81 116 GLY A C 1
ATOM 890 O O . GLY A 1 116 ? -4.229 -1.356 -11.336 1.00 98.81 116 GLY A O 1
ATOM 891 N N . GLU A 1 117 ? -5.989 -0.240 -10.506 1.00 98.81 117 GLU A N 1
ATOM 892 C CA . GLU A 1 117 ? -6.092 0.667 -11.654 1.00 98.81 117 GLU A CA 1
ATOM 893 C C . GLU A 1 117 ? -4.930 1.656 -11.772 1.00 98.81 117 GLU A C 1
ATOM 895 O O . GLU A 1 117 ? -4.572 2.063 -12.880 1.00 98.81 117 GLU A O 1
ATOM 900 N N . ARG A 1 118 ? -4.287 2.016 -10.659 1.00 98.81 118 ARG A N 1
ATOM 901 C CA . ARG A 1 118 ? -3.057 2.822 -10.681 1.00 98.81 118 ARG A CA 1
ATOM 902 C C . ARG A 1 118 ? -1.883 2.014 -11.216 1.00 98.81 118 ARG A C 1
ATOM 904 O O . ARG A 1 118 ? -1.177 2.481 -12.106 1.00 98.81 118 ARG A O 1
ATOM 911 N N . LEU A 1 119 ? -1.722 0.773 -10.757 1.00 98.75 119 LEU A N 1
ATOM 912 C CA . LEU A 1 119 ? -0.703 -0.149 -11.272 1.00 98.75 119 LEU A CA 1
ATOM 913 C C . LEU A 1 119 ? -0.886 -0.405 -12.775 1.00 98.75 119 LEU A C 1
ATOM 915 O O . LEU A 1 119 ? 0.086 -0.476 -13.525 1.00 98.75 119 LEU A O 1
ATOM 919 N N . ASN A 1 120 ? -2.132 -0.495 -13.238 1.00 98.75 120 ASN A N 1
ATOM 920 C CA . ASN A 1 120 ? -2.475 -0.666 -14.648 1.00 98.75 120 ASN A CA 1
ATOM 921 C C . ASN A 1 120 ? -2.023 0.488 -15.559 1.00 98.75 120 ASN A C 1
ATOM 923 O O . ASN A 1 120 ? -1.863 0.263 -16.760 1.00 98.75 120 ASN A O 1
ATOM 927 N N . GLN A 1 121 ? -1.817 1.684 -15.006 1.00 98.50 121 GLN A N 1
ATOM 928 C CA . GLN A 1 121 ? -1.318 2.865 -15.721 1.00 98.50 121 GLN A CA 1
ATOM 929 C C . GLN A 1 121 ? 0.215 2.950 -15.732 1.00 98.50 121 GLN A C 1
ATOM 931 O O . GLN A 1 121 ? 0.782 3.764 -16.454 1.00 98.50 121 GLN A O 1
ATOM 936 N N . MET A 1 122 ? 0.907 2.130 -14.938 1.00 98.19 122 MET A N 1
ATOM 937 C CA . MET A 1 122 ? 2.366 2.108 -14.923 1.00 98.19 122 MET A CA 1
ATOM 938 C C . MET A 1 122 ? 2.903 1.333 -16.133 1.00 98.19 122 MET A C 1
ATOM 940 O O . MET A 1 122 ? 2.734 0.114 -16.225 1.00 98.19 122 MET A O 1
ATOM 944 N N . ASP A 1 123 ? 3.595 2.046 -17.024 1.00 95.62 123 ASP A N 1
ATOM 945 C CA . ASP A 1 123 ? 4.300 1.471 -18.183 1.00 95.62 123 ASP A CA 1
ATOM 946 C C . ASP A 1 123 ? 5.748 1.047 -17.864 1.00 95.62 123 ASP A C 1
ATOM 948 O O . ASP A 1 123 ? 6.400 0.368 -18.661 1.00 95.62 123 ASP A O 1
ATOM 952 N N . GLY A 1 124 ? 6.275 1.476 -16.713 1.00 96.31 124 GLY A N 1
ATOM 953 C CA . GLY A 1 124 ? 7.588 1.068 -16.216 1.00 96.31 124 GLY A CA 1
ATOM 954 C C . GLY A 1 124 ? 7.596 -0.356 -15.637 1.00 96.31 124 GLY A C 1
ATOM 955 O O . GLY A 1 124 ? 6.553 -1.007 -15.545 1.00 96.31 124 GLY A O 1
ATOM 956 N N . PRO A 1 125 ? 8.767 -0.869 -15.217 1.00 97.81 125 PRO A N 1
ATOM 957 C CA . PRO A 1 125 ? 8.855 -2.170 -14.564 1.00 97.81 125 PRO A CA 1
ATOM 958 C C . PRO A 1 125 ? 8.213 -2.139 -13.168 1.00 97.81 125 PRO A C 1
ATOM 960 O O . PRO A 1 125 ? 8.617 -1.354 -12.315 1.00 97.81 125 PRO A O 1
ATOM 963 N N . VAL A 1 126 ? 7.252 -3.028 -12.926 1.00 98.38 126 VAL A N 1
ATOM 964 C CA . VAL A 1 126 ? 6.440 -3.119 -11.708 1.00 98.38 126 VAL A CA 1
ATOM 965 C C . VAL A 1 126 ? 6.500 -4.527 -11.117 1.00 98.38 126 VAL A C 1
ATOM 967 O O . VAL A 1 126 ? 6.279 -5.533 -11.805 1.00 98.38 126 VAL A O 1
ATOM 970 N N . ARG A 1 127 ? 6.751 -4.605 -9.810 1.00 98.62 127 ARG A N 1
ATOM 971 C CA . ARG A 1 127 ? 6.562 -5.805 -8.983 1.00 98.62 127 ARG A CA 1
ATOM 972 C C . ARG A 1 127 ? 5.708 -5.439 -7.780 1.00 98.62 127 ARG A C 1
ATOM 974 O O . ARG A 1 127 ? 6.130 -4.643 -6.954 1.00 98.62 127 ARG A O 1
ATOM 981 N N . PHE A 1 128 ? 4.514 -6.001 -7.677 1.00 98.75 128 PHE A N 1
ATOM 982 C CA . PHE A 1 128 ? 3.615 -5.732 -6.560 1.00 98.75 128 PHE A CA 1
ATOM 983 C C . PHE A 1 128 ? 3.458 -6.994 -5.719 1.00 98.75 128 PHE A C 1
ATOM 985 O O . PHE A 1 128 ? 3.017 -8.020 -6.233 1.00 98.75 128 PHE A O 1
ATOM 992 N N . LEU A 1 129 ? 3.882 -6.952 -4.460 1.00 98.88 129 LEU A N 1
ATOM 993 C CA . LEU A 1 129 ? 3.895 -8.113 -3.574 1.00 98.88 129 LEU A CA 1
ATOM 994 C C . LEU A 1 129 ? 2.703 -8.036 -2.621 1.00 98.88 129 LEU A C 1
ATOM 996 O O . LEU A 1 129 ? 2.459 -6.998 -2.016 1.00 98.88 129 LEU A O 1
ATOM 1000 N N . ILE A 1 130 ? 1.983 -9.145 -2.472 1.00 98.81 130 ILE A N 1
ATOM 1001 C CA . ILE A 1 130 ? 0.851 -9.277 -1.553 1.00 98.81 130 ILE A CA 1
ATOM 1002 C C . ILE A 1 130 ? 1.254 -10.260 -0.439 1.00 98.81 130 ILE A C 1
ATOM 1004 O O . ILE A 1 130 ? 1.500 -11.431 -0.751 1.00 98.81 130 ILE A O 1
ATOM 1008 N N . PRO A 1 131 ? 1.358 -9.816 0.828 1.00 98.62 131 PRO A N 1
ATOM 1009 C CA . PRO A 1 131 ? 1.557 -10.688 1.980 1.00 98.62 131 PRO A CA 1
ATOM 1010 C C . PRO A 1 131 ? 0.225 -11.335 2.384 1.00 98.62 131 PRO A C 1
ATOM 1012 O O . PRO A 1 131 ? -0.693 -10.657 2.833 1.00 98.62 131 PRO A O 1
ATOM 1015 N N . GLU A 1 132 ? 0.100 -12.652 2.233 1.00 98.00 132 GLU A N 1
ATOM 1016 C CA . GLU A 1 132 ? -1.160 -13.374 2.478 1.00 98.00 132 GLU A CA 1
ATOM 1017 C C . GLU A 1 132 ? -1.450 -13.656 3.960 1.00 98.00 132 GLU A C 1
ATOM 1019 O O . GLU A 1 132 ? -2.492 -14.227 4.274 1.00 98.00 132 GLU A O 1
ATOM 1024 N N . ARG A 1 133 ? -0.531 -13.322 4.877 1.00 97.88 133 ARG A N 1
ATOM 1025 C CA . ARG A 1 133 ? -0.711 -13.573 6.320 1.00 97.88 133 ARG A CA 1
ATOM 1026 C C . ARG A 1 133 ? -0.925 -12.314 7.153 1.00 97.88 133 ARG A C 1
ATOM 1028 O O . ARG A 1 133 ? -0.911 -12.433 8.375 1.00 97.88 133 ARG A O 1
ATOM 1035 N N . GLY A 1 134 ? -1.065 -11.157 6.511 1.00 98.38 134 GLY A N 1
ATOM 1036 C CA . GLY A 1 134 ? -1.351 -9.892 7.179 1.00 98.38 134 GLY A CA 1
ATOM 1037 C C . GLY A 1 134 ? -0.529 -8.717 6.664 1.00 98.38 134 GLY A C 1
ATOM 1038 O O . GLY A 1 134 ? 0.607 -8.879 6.186 1.00 98.38 134 GLY A O 1
ATOM 1039 N N . VAL A 1 135 ? -1.113 -7.523 6.767 1.00 98.62 135 VAL A N 1
ATOM 1040 C CA . VAL A 1 135 ? -0.575 -6.286 6.174 1.00 98.62 135 VAL A CA 1
ATOM 1041 C C . VAL A 1 135 ? 0.019 -5.308 7.188 1.00 98.62 135 VAL A C 1
ATOM 1043 O O . VAL A 1 135 ? 0.571 -4.277 6.791 1.00 98.62 135 VAL A O 1
ATOM 1046 N N . SER A 1 136 ? -0.053 -5.602 8.488 1.00 98.69 136 SER A N 1
ATOM 1047 C CA . SER A 1 136 ? 0.507 -4.757 9.549 1.00 98.69 136 SER A CA 1
ATOM 1048 C C . SER A 1 136 ? 0.784 -5.553 10.823 1.00 98.69 136 SER A C 1
ATOM 1050 O O . SER A 1 136 ? 0.291 -6.656 11.001 1.00 98.69 136 SER A O 1
ATOM 1052 N N . ALA A 1 137 ? 1.522 -4.972 11.772 1.00 98.06 137 ALA A N 1
ATOM 1053 C CA . ALA A 1 137 ? 1.723 -5.610 13.076 1.00 98.06 137 ALA A CA 1
ATOM 1054 C C . ALA A 1 137 ? 0.419 -5.819 13.878 1.00 98.06 137 ALA A C 1
ATOM 1056 O O . ALA A 1 137 ? 0.397 -6.661 14.772 1.00 98.06 137 ALA A O 1
ATOM 1057 N N . LEU A 1 138 ? -0.644 -5.059 13.582 1.00 98.25 138 LEU A N 1
ATOM 1058 C CA . LEU A 1 138 ? -1.960 -5.205 14.213 1.00 98.25 138 LEU A CA 1
ATOM 1059 C C . LEU A 1 138 ? -2.851 -6.212 13.475 1.00 98.25 138 LEU A C 1
ATOM 1061 O O . LEU A 1 138 ? -3.866 -6.642 14.023 1.00 98.25 138 LEU A O 1
ATOM 1065 N N . ASP A 1 139 ? -2.472 -6.597 12.263 1.00 98.31 139 ASP A N 1
ATOM 1066 C CA . ASP A 1 139 ? -3.197 -7.501 11.384 1.00 98.31 139 ASP A CA 1
ATOM 1067 C C . ASP A 1 139 ? -2.471 -8.846 11.294 1.00 98.31 139 ASP A C 1
ATOM 1069 O O . ASP A 1 139 ? -1.934 -9.247 10.273 1.00 98.31 139 ASP A O 1
ATOM 1073 N N . ALA A 1 140 ? -2.414 -9.537 12.429 1.00 97.50 140 ALA A N 1
ATOM 1074 C CA . ALA A 1 140 ? -1.832 -10.868 12.555 1.00 97.50 140 ALA A CA 1
ATOM 1075 C C . ALA A 1 140 ? -2.635 -11.684 13.569 1.00 97.50 140 ALA A C 1
ATOM 1077 O O . ALA A 1 140 ? -3.312 -11.116 14.422 1.00 97.50 140 ALA A O 1
ATOM 1078 N N . ALA A 1 141 ? -2.562 -13.014 13.523 1.00 95.25 141 ALA A N 1
ATOM 1079 C CA . ALA A 1 141 ? -3.334 -13.867 14.428 1.00 95.25 141 ALA A CA 1
ATOM 1080 C C . ALA A 1 141 ? -3.210 -13.428 15.906 1.00 95.25 141 ALA A C 1
ATOM 1082 O O . ALA A 1 141 ? -2.111 -13.308 16.448 1.00 95.25 141 ALA A O 1
ATOM 1083 N N . GLY A 1 142 ? -4.354 -13.175 16.551 1.00 96.62 142 GLY A N 1
ATOM 1084 C CA . GLY A 1 142 ? -4.432 -12.697 17.939 1.00 96.62 142 GLY A CA 1
ATOM 1085 C C . GLY A 1 142 ? -4.256 -11.185 18.130 1.00 96.62 142 GLY A C 1
ATOM 1086 O O . GLY A 1 142 ? -4.371 -10.711 19.258 1.00 96.62 142 GLY A O 1
ATOM 1087 N N . GLN A 1 143 ? -4.007 -10.421 17.066 1.00 98.19 143 GLN A N 1
ATOM 1088 C CA . GLN A 1 143 ? -3.859 -8.968 17.121 1.00 98.19 143 GLN A CA 1
ATOM 1089 C C . GLN A 1 143 ? -5.190 -8.235 16.887 1.00 98.19 143 GLN A C 1
ATOM 1091 O O . GLN A 1 143 ? -6.108 -8.791 16.272 1.00 98.19 143 GLN A O 1
ATOM 1096 N N . PRO A 1 144 ? -5.320 -6.977 17.356 1.00 97.56 144 PRO A N 1
ATOM 1097 C CA . PRO A 1 144 ? -6.595 -6.263 17.360 1.00 97.56 144 PRO A CA 1
ATOM 1098 C C . PRO A 1 144 ? -7.240 -6.090 15.987 1.00 97.56 144 PRO A C 1
ATOM 1100 O O . PRO A 1 144 ? -8.466 -6.027 15.915 1.00 97.56 144 PRO A O 1
ATOM 1103 N N . PHE A 1 145 ? -6.449 -5.974 14.918 1.00 98.50 145 PHE A N 1
ATOM 1104 C CA . PHE A 1 145 ? -6.921 -5.707 13.557 1.00 98.50 145 PHE A CA 1
ATOM 1105 C C . PHE A 1 145 ? -6.924 -6.942 12.662 1.00 98.50 145 PHE A C 1
ATOM 1107 O O . PHE A 1 145 ? -7.369 -6.820 11.528 1.00 98.50 145 PHE A O 1
ATOM 1114 N N . HIS A 1 146 ? -6.570 -8.124 13.171 1.00 98.44 146 HIS A N 1
ATOM 1115 C CA . HIS A 1 146 ? -6.663 -9.364 12.403 1.00 98.44 146 HIS A CA 1
ATOM 1116 C C . HIS A 1 146 ? -8.062 -9.531 11.802 1.00 98.44 146 HIS A C 1
ATOM 1118 O O . HIS A 1 146 ? -9.068 -9.535 12.532 1.00 98.44 146 HIS A O 1
ATOM 1124 N N . ASP A 1 147 ? -8.122 -9.607 10.474 1.00 98.31 147 ASP A N 1
ATOM 1125 C CA . ASP A 1 147 ? -9.352 -9.820 9.712 1.00 98.31 147 ASP A CA 1
ATOM 1126 C C . ASP A 1 147 ? -9.052 -10.493 8.362 1.00 98.31 147 ASP A C 1
ATOM 1128 O O . ASP A 1 147 ? -8.934 -9.820 7.335 1.00 98.31 147 ASP A O 1
ATOM 1132 N N . PRO A 1 148 ? -8.999 -11.837 8.334 1.00 97.94 148 PRO A N 1
ATOM 1133 C CA . PRO A 1 148 ? -8.734 -12.577 7.104 1.00 97.94 148 PRO A CA 1
ATOM 1134 C C . PRO A 1 148 ? -9.732 -12.295 5.973 1.00 97.94 148 PRO A C 1
ATOM 1136 O O . PRO A 1 148 ? -9.392 -12.465 4.804 1.00 97.94 148 PRO A O 1
ATOM 1139 N N . ALA A 1 149 ? -10.965 -11.877 6.290 1.00 98.62 149 ALA A N 1
ATOM 1140 C CA . ALA A 1 149 ? -11.957 -11.543 5.272 1.00 98.62 149 ALA A CA 1
ATOM 1141 C C . ALA A 1 149 ? -11.624 -10.210 4.589 1.00 98.62 149 ALA A C 1
ATOM 1143 O O . ALA A 1 149 ? -11.792 -10.080 3.375 1.00 98.62 149 ALA A O 1
ATOM 1144 N N . ALA A 1 150 ? -11.116 -9.233 5.345 1.00 98.75 150 ALA A N 1
ATOM 1145 C CA . ALA A 1 150 ? -10.655 -7.969 4.785 1.00 98.75 150 ALA A CA 1
ATOM 1146 C C . ALA A 1 150 ? -9.420 -8.156 3.892 1.00 98.75 150 ALA A C 1
ATOM 1148 O O . ALA A 1 150 ? -9.368 -7.601 2.791 1.00 98.75 150 ALA A O 1
ATOM 1149 N N . ASP A 1 151 ? -8.477 -8.994 4.318 1.00 98.31 151 ASP A N 1
ATOM 1150 C CA . ASP A 1 151 ? -7.239 -9.255 3.576 1.00 98.31 151 ASP A CA 1
ATOM 1151 C C . ASP A 1 151 ? -7.508 -10.049 2.288 1.00 98.31 151 ASP A C 1
ATOM 1153 O O . ASP A 1 151 ? -6.930 -9.765 1.230 1.00 98.31 151 ASP A O 1
ATOM 1157 N N . ALA A 1 152 ? -8.441 -11.008 2.349 1.00 98.50 152 ALA A N 1
ATOM 1158 C CA . ALA A 1 152 ? -8.930 -11.725 1.176 1.00 98.50 152 ALA A CA 1
ATOM 1159 C C . ALA A 1 152 ? -9.605 -10.768 0.185 1.00 98.50 152 ALA A C 1
ATOM 1161 O O . ALA A 1 152 ? -9.251 -10.767 -0.994 1.00 98.50 152 ALA A O 1
ATOM 1162 N N . ALA A 1 153 ? -10.497 -9.891 0.658 1.00 98.88 153 ALA A N 1
ATOM 1163 C CA . ALA A 1 153 ? -11.185 -8.914 -0.186 1.00 98.88 153 ALA A CA 1
ATOM 1164 C C . ALA A 1 153 ? -10.211 -7.941 -0.879 1.00 98.88 153 ALA A C 1
ATOM 1166 O O . ALA A 1 153 ? -10.376 -7.631 -2.063 1.00 98.88 153 ALA A O 1
ATOM 1167 N N . LEU A 1 154 ? -9.166 -7.491 -0.172 1.00 98.81 154 LEU A N 1
ATOM 1168 C CA . LEU A 1 154 ? -8.089 -6.678 -0.745 1.00 98.81 154 LEU A CA 1
ATOM 1169 C C . LEU A 1 154 ? -7.335 -7.438 -1.844 1.00 98.81 154 LEU A C 1
ATOM 1171 O O . LEU A 1 154 ? -7.141 -6.925 -2.951 1.00 98.81 154 LEU A O 1
ATOM 1175 N N . THR A 1 155 ? -6.920 -8.667 -1.532 1.00 98.62 155 THR A N 1
ATOM 1176 C CA . THR A 1 155 ? -6.135 -9.524 -2.428 1.00 98.62 155 THR A CA 1
ATOM 1177 C C . THR A 1 155 ? -6.910 -9.862 -3.696 1.00 98.62 155 THR A C 1
ATOM 1179 O O . THR A 1 155 ? -6.386 -9.706 -4.799 1.00 98.62 155 THR A O 1
ATOM 1182 N N . GLU A 1 156 ? -8.163 -10.292 -3.560 1.00 98.69 156 GLU A N 1
ATOM 1183 C CA . GLU A 1 156 ? -9.035 -10.631 -4.684 1.00 98.69 156 GLU A CA 1
ATOM 1184 C C . GLU A 1 156 ? -9.261 -9.425 -5.592 1.00 98.69 156 GLU A C 1
ATOM 1186 O O . GLU A 1 156 ? -9.072 -9.529 -6.805 1.00 98.69 156 GLU A O 1
ATOM 1191 N N . ALA A 1 157 ? -9.576 -8.262 -5.014 1.00 98.81 157 ALA A N 1
ATOM 1192 C CA . ALA A 1 157 ? -9.772 -7.037 -5.776 1.00 98.81 157 ALA A CA 1
ATOM 1193 C C . ALA A 1 157 ? -8.521 -6.640 -6.575 1.00 98.81 157 ALA A C 1
ATOM 1195 O O . ALA A 1 157 ? -8.631 -6.297 -7.754 1.00 98.81 157 ALA A O 1
ATOM 1196 N N . LEU A 1 158 ? -7.329 -6.721 -5.972 1.00 98.56 158 LEU A N 1
ATOM 1197 C CA . LEU A 1 158 ? -6.063 -6.451 -6.663 1.00 98.56 158 LEU A CA 1
ATOM 1198 C C . LEU A 1 158 ? -5.819 -7.430 -7.815 1.00 98.56 158 LEU A C 1
ATOM 1200 O O . LEU A 1 158 ? -5.531 -7.004 -8.934 1.00 98.56 158 LEU A O 1
ATOM 1204 N N . VAL A 1 159 ? -5.950 -8.733 -7.552 1.00 98.19 159 VAL A N 1
ATOM 1205 C CA . VAL A 1 159 ? -5.688 -9.792 -8.539 1.00 98.19 159 VAL A CA 1
ATOM 1206 C C . VAL A 1 159 ? -6.663 -9.719 -9.714 1.00 98.19 159 VAL A C 1
ATOM 1208 O O . VAL A 1 159 ? -6.248 -9.917 -10.852 1.00 98.19 159 VAL A O 1
ATOM 1211 N N . GLN A 1 160 ? -7.935 -9.404 -9.465 1.00 98.44 160 GLN A N 1
ATOM 1212 C CA . GLN A 1 160 ? -8.943 -9.256 -10.519 1.00 98.44 160 GLN A CA 1
ATOM 1213 C C . GLN A 1 160 ? -8.750 -7.983 -11.350 1.00 98.44 160 GLN A C 1
ATOM 1215 O O . GLN A 1 160 ? -9.057 -7.974 -12.541 1.00 98.44 160 GLN A O 1
ATOM 1220 N N . THR A 1 161 ? -8.252 -6.907 -10.737 1.00 98.81 161 THR A N 1
ATOM 1221 C CA . THR A 1 161 ? -8.132 -5.604 -11.407 1.00 98.81 161 THR A CA 1
ATOM 1222 C C . THR A 1 161 ? -6.851 -5.488 -12.229 1.00 98.81 161 THR A C 1
ATOM 1224 O O . THR A 1 161 ? -6.846 -4.902 -13.316 1.00 98.81 161 THR A O 1
ATOM 1227 N N . VAL A 1 162 ? -5.730 -6.012 -11.727 1.00 98.56 162 VAL A N 1
ATOM 1228 C CA . VAL A 1 162 ? -4.433 -5.797 -12.374 1.00 98.56 162 VAL A CA 1
ATOM 1229 C C . VAL A 1 162 ? -4.266 -6.671 -13.609 1.00 98.56 162 VAL A C 1
ATOM 1231 O O . VAL A 1 162 ? -4.261 -7.898 -13.562 1.00 98.56 162 VAL A O 1
ATOM 1234 N N . ARG A 1 163 ? -4.000 -6.009 -14.733 1.00 98.00 163 ARG A N 1
ATOM 1235 C CA . ARG A 1 163 ? -3.623 -6.643 -15.995 1.00 98.00 163 ARG A CA 1
ATOM 1236 C C . ARG A 1 163 ? -2.151 -7.025 -15.936 1.00 98.00 163 ARG A C 1
ATOM 1238 O O . ARG A 1 163 ? -1.289 -6.173 -16.171 1.00 98.00 163 ARG A O 1
ATOM 1245 N N . ALA A 1 164 ? -1.856 -8.277 -15.602 1.00 96.12 164 ALA A N 1
ATOM 1246 C CA . ALA A 1 164 ? -0.486 -8.776 -15.557 1.00 96.12 164 ALA A CA 1
ATOM 1247 C C . ALA A 1 164 ? 0.183 -8.722 -16.944 1.00 96.12 164 ALA A C 1
ATOM 1249 O O . ALA A 1 164 ? -0.417 -9.065 -17.961 1.00 96.12 164 ALA A O 1
ATOM 1250 N N . THR A 1 165 ? 1.443 -8.296 -16.981 1.00 96.19 165 THR A N 1
ATOM 1251 C CA . THR A 1 165 ? 2.293 -8.278 -18.181 1.00 96.19 165 THR A CA 1
ATOM 1252 C C . THR A 1 165 ? 3.708 -8.732 -17.800 1.00 96.19 165 THR A C 1
ATOM 1254 O O . THR A 1 165 ? 4.027 -8.806 -16.611 1.00 96.19 165 THR A O 1
ATOM 1257 N N . PRO A 1 166 ? 4.615 -8.989 -18.759 1.00 93.06 166 PRO A N 1
ATOM 1258 C CA . PRO A 1 166 ? 6.022 -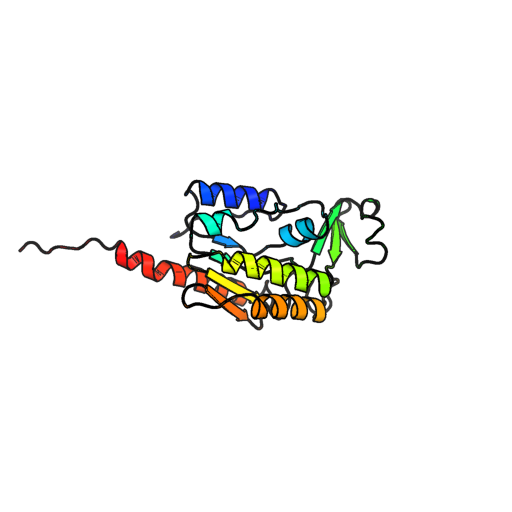9.247 -18.430 1.00 93.06 166 PRO A CA 1
ATOM 1259 C C . PRO A 1 166 ? 6.669 -8.130 -17.587 1.00 93.06 166 PRO A C 1
ATOM 1261 O O . PRO A 1 166 ? 7.521 -8.395 -16.734 1.00 93.06 166 PRO A O 1
ATOM 1264 N N . ASN A 1 167 ? 6.219 -6.885 -17.780 1.00 93.00 167 ASN A N 1
ATOM 1265 C CA . ASN A 1 167 ? 6.722 -5.723 -17.053 1.00 93.00 167 ASN A CA 1
ATOM 1266 C C . ASN A 1 167 ? 5.956 -5.437 -15.759 1.00 93.00 167 ASN A C 1
ATOM 1268 O O . ASN A 1 167 ? 6.536 -4.806 -14.887 1.00 93.00 167 ASN A O 1
ATOM 1272 N N . ARG A 1 168 ? 4.728 -5.938 -15.576 1.00 97.88 168 ARG A N 1
ATOM 1273 C CA . ARG A 1 168 ? 3.901 -5.726 -14.378 1.00 97.88 168 ARG A CA 1
ATOM 1274 C C . ARG A 1 168 ? 3.411 -7.048 -13.812 1.00 97.88 168 ARG A C 1
ATOM 1276 O O . ARG A 1 168 ? 2.521 -7.679 -14.375 1.00 97.88 168 ARG A O 1
ATOM 1283 N N . GLN A 1 169 ? 3.969 -7.439 -12.672 1.00 98.00 169 GLN A N 1
ATOM 1284 C CA . GLN A 1 169 ? 3.643 -8.707 -12.022 1.00 98.00 169 GLN A CA 1
ATOM 1285 C C . GLN A 1 169 ? 3.106 -8.474 -10.611 1.00 98.00 169 GLN A C 1
ATOM 1287 O O . GLN A 1 169 ? 3.700 -7.710 -9.847 1.00 98.00 169 GLN A O 1
ATOM 1292 N N . ILE A 1 170 ? 2.017 -9.167 -10.274 1.00 98.12 170 ILE A N 1
ATOM 1293 C CA . ILE A 1 170 ? 1.578 -9.368 -8.891 1.00 98.12 170 ILE A CA 1
ATOM 1294 C C . ILE A 1 170 ? 2.176 -10.677 -8.384 1.00 98.12 170 ILE A C 1
ATOM 1296 O O . ILE A 1 170 ? 2.101 -11.701 -9.061 1.00 98.12 170 ILE A O 1
ATOM 1300 N N . LEU A 1 171 ? 2.750 -10.641 -7.186 1.00 98.50 171 LEU A N 1
ATOM 1301 C CA . LEU A 1 171 ? 3.368 -11.778 -6.519 1.00 98.50 171 LEU A CA 1
ATOM 1302 C C . LEU A 1 171 ? 2.692 -11.983 -5.166 1.00 98.50 171 LEU A C 1
ATOM 1304 O O . LEU A 1 171 ? 2.845 -11.173 -4.257 1.00 98.50 171 LEU A O 1
ATOM 1308 N N . ARG A 1 172 ? 1.943 -13.074 -5.034 1.00 98.50 172 ARG A N 1
ATOM 1309 C CA . ARG A 1 172 ? 1.342 -13.486 -3.763 1.00 98.50 172 ARG A CA 1
ATOM 1310 C C . ARG A 1 172 ? 2.353 -14.305 -2.980 1.00 98.50 172 ARG A C 1
ATOM 1312 O O . ARG A 1 172 ? 2.938 -15.235 -3.534 1.00 98.50 172 ARG A O 1
ATOM 1319 N N . LEU A 1 173 ? 2.579 -13.942 -1.723 1.00 98.56 173 LEU A N 1
ATOM 1320 C CA . LEU A 1 173 ? 3.545 -14.606 -0.860 1.00 98.56 173 LEU A CA 1
ATOM 1321 C C . LEU A 1 173 ? 2.841 -15.088 0.412 1.00 98.56 173 LEU A C 1
ATOM 1323 O O . LEU A 1 173 ? 2.220 -14.263 1.083 1.00 98.56 173 LEU A O 1
ATOM 1327 N N . PRO A 1 174 ? 2.984 -16.373 0.797 1.00 98.06 174 PRO A N 1
ATOM 1328 C CA . PRO A 1 174 ? 2.379 -16.934 2.004 1.00 98.06 174 PRO A CA 1
ATOM 1329 C C . PRO A 1 174 ? 3.159 -16.503 3.257 1.00 98.06 174 PRO A C 1
ATOM 1331 O O . PRO A 1 174 ? 3.660 -17.330 4.018 1.00 98.06 174 PRO A O 1
ATOM 1334 N N . LEU A 1 175 ? 3.311 -15.194 3.431 1.00 98.56 175 LEU A N 1
ATOM 1335 C CA . LEU A 1 175 ? 4.130 -14.512 4.424 1.00 98.56 175 LEU A CA 1
ATOM 1336 C C . LEU A 1 175 ? 3.340 -13.347 5.013 1.00 98.56 175 LEU A C 1
ATOM 1338 O O . LEU A 1 175 ? 2.443 -12.801 4.368 1.00 98.56 175 LEU A O 1
ATOM 1342 N N . HIS A 1 176 ? 3.695 -12.961 6.230 1.00 98.69 176 HIS A N 1
ATOM 1343 C CA . HIS A 1 176 ? 3.248 -11.713 6.829 1.00 98.69 176 HIS A CA 1
ATOM 1344 C C . HIS A 1 176 ? 4.167 -10.577 6.355 1.00 98.69 176 HIS A C 1
ATOM 1346 O O . HIS A 1 176 ? 5.355 -10.803 6.113 1.00 98.69 176 HIS A O 1
ATOM 1352 N N . ILE A 1 177 ? 3.662 -9.345 6.238 1.00 98.75 177 ILE A N 1
ATOM 1353 C CA . ILE A 1 177 ? 4.461 -8.222 5.713 1.00 98.75 177 ILE A CA 1
ATOM 1354 C C . ILE A 1 177 ? 5.764 -7.972 6.498 1.00 98.75 177 ILE A C 1
ATOM 1356 O O . ILE A 1 177 ? 6.779 -7.587 5.921 1.00 98.75 177 ILE A O 1
ATOM 1360 N N . ASN A 1 178 ? 5.735 -8.227 7.810 1.00 98.50 178 ASN A N 1
ATOM 1361 C CA . ASN A 1 178 ? 6.874 -8.058 8.720 1.00 98.50 178 ASN A CA 1
ATOM 1362 C C . ASN A 1 178 ? 7.806 -9.280 8.783 1.00 98.50 178 ASN A C 1
ATOM 1364 O O . ASN A 1 178 ? 8.791 -9.247 9.521 1.00 98.50 178 ASN A O 1
ATOM 1368 N N . ASP A 1 179 ? 7.527 -10.355 8.039 1.00 98.62 179 ASP A N 1
ATOM 1369 C CA . ASP A 1 179 ? 8.442 -11.491 7.986 1.00 98.62 179 ASP A CA 1
ATOM 1370 C C . ASP A 1 179 ? 9.749 -11.068 7.290 1.00 98.62 179 ASP A C 1
ATOM 1372 O O . ASP A 1 179 ? 9.709 -10.490 6.198 1.00 98.62 179 ASP A O 1
ATOM 1376 N N . PRO A 1 180 ? 10.933 -11.424 7.826 1.00 98.62 180 PRO A N 1
ATOM 1377 C CA . PRO A 1 180 ? 12.207 -11.143 7.159 1.00 98.62 180 PRO A CA 1
ATOM 1378 C C . PRO A 1 180 ? 12.276 -11.691 5.725 1.00 98.62 180 PRO A C 1
ATOM 1380 O O . PRO A 1 180 ? 12.912 -11.098 4.854 1.00 98.62 180 PRO A O 1
ATOM 1383 N N . ALA A 1 181 ? 11.581 -12.801 5.456 1.00 98.69 181 ALA A N 1
ATOM 1384 C CA . ALA A 1 181 ? 11.459 -13.376 4.121 1.00 98.69 181 ALA A CA 1
ATOM 1385 C C . ALA A 1 181 ? 10.673 -12.476 3.148 1.00 98.69 181 ALA A C 1
ATOM 1387 O O . ALA A 1 181 ? 11.007 -12.430 1.964 1.00 98.69 181 ALA A O 1
ATOM 1388 N N . PHE A 1 182 ? 9.675 -11.723 3.627 1.00 98.81 182 PHE A N 1
ATOM 1389 C CA . PHE A 1 182 ? 8.924 -10.778 2.798 1.00 98.81 182 PHE A CA 1
ATOM 1390 C C . PHE A 1 182 ? 9.802 -9.580 2.419 1.00 98.81 182 PHE A C 1
ATOM 1392 O O . PHE A 1 182 ? 9.889 -9.209 1.246 1.00 98.81 182 PHE A O 1
ATOM 1399 N N . ALA A 1 183 ? 10.557 -9.046 3.385 1.00 98.44 183 ALA A N 1
ATOM 1400 C CA . ALA A 1 183 ? 11.558 -8.010 3.133 1.00 98.44 183 ALA A CA 1
ATOM 1401 C C . ALA A 1 183 ? 12.638 -8.477 2.136 1.00 98.44 183 ALA A C 1
ATOM 1403 O O . ALA A 1 183 ? 12.989 -7.751 1.202 1.00 98.44 183 ALA A O 1
ATOM 1404 N N . ALA A 1 184 ? 13.128 -9.712 2.279 1.00 98.50 184 ALA A N 1
ATOM 1405 C CA . ALA A 1 184 ? 14.076 -10.301 1.337 1.00 98.50 184 ALA A CA 1
ATOM 1406 C C . ALA A 1 184 ? 13.486 -10.420 -0.081 1.00 98.50 184 ALA A C 1
ATOM 1408 O O . ALA A 1 184 ? 14.175 -10.103 -1.054 1.00 98.50 184 ALA A O 1
ATOM 1409 N N . ALA A 1 185 ? 12.211 -10.805 -0.205 1.00 98.75 185 ALA A N 1
ATOM 1410 C CA . ALA A 1 185 ? 11.517 -10.890 -1.488 1.00 98.75 185 ALA A CA 1
ATOM 1411 C C . ALA A 1 185 ? 11.373 -9.515 -2.166 1.00 98.75 185 ALA A C 1
ATOM 1413 O O . ALA A 1 185 ? 11.644 -9.399 -3.363 1.00 98.75 185 ALA A O 1
ATOM 1414 N N . LEU A 1 186 ? 11.034 -8.458 -1.416 1.00 98.44 186 LEU A N 1
ATOM 1415 C CA . LEU A 1 186 ? 10.997 -7.081 -1.933 1.00 98.44 186 LEU A CA 1
ATOM 1416 C C . LEU A 1 186 ? 12.353 -6.670 -2.527 1.00 98.44 186 LEU A C 1
ATOM 1418 O O . LEU A 1 186 ? 12.426 -6.205 -3.666 1.00 98.44 186 LEU A O 1
ATOM 1422 N N . VAL A 1 187 ? 13.444 -6.901 -1.789 1.00 97.44 187 VAL A N 1
ATOM 1423 C CA . VAL A 1 187 ? 14.808 -6.576 -2.241 1.00 97.44 187 VAL A CA 1
ATOM 1424 C C . VAL A 1 187 ? 15.223 -7.428 -3.442 1.00 97.44 187 VAL A C 1
ATOM 1426 O O . VAL A 1 187 ? 15.876 -6.926 -4.360 1.00 97.44 187 VAL A O 1
ATOM 1429 N N . GLN A 1 188 ? 14.845 -8.708 -3.475 1.00 97.69 188 GLN A N 1
ATOM 1430 C CA . GLN A 1 188 ? 15.102 -9.583 -4.619 1.00 97.69 188 GLN A CA 1
ATOM 1431 C C . GLN A 1 188 ? 14.428 -9.045 -5.885 1.00 97.69 188 GLN A C 1
ATOM 1433 O O . GLN A 1 188 ? 15.083 -8.936 -6.923 1.00 97.69 188 GLN A O 1
ATOM 1438 N N . GLN A 1 189 ? 13.148 -8.672 -5.798 1.00 97.88 189 GLN A N 1
ATOM 1439 C CA . GLN A 1 189 ? 12.410 -8.096 -6.921 1.00 97.88 189 GLN A CA 1
ATOM 1440 C C . GLN A 1 189 ? 13.014 -6.763 -7.360 1.00 97.88 189 GLN A C 1
ATOM 1442 O O . GLN A 1 189 ? 13.252 -6.562 -8.550 1.00 97.88 189 GLN A O 1
ATOM 1447 N N . PHE A 1 190 ? 13.371 -5.900 -6.408 1.00 96.75 190 PHE A N 1
ATOM 1448 C CA . PHE A 1 190 ? 14.070 -4.652 -6.695 1.00 96.75 190 PHE A CA 1
ATOM 1449 C C . PHE A 1 190 ? 15.364 -4.899 -7.482 1.00 96.75 190 PHE A C 1
ATOM 1451 O O . PHE A 1 190 ? 15.568 -4.311 -8.543 1.00 96.75 190 PHE A O 1
ATOM 1458 N N . ARG A 1 191 ? 16.225 -5.816 -7.025 1.00 95.38 191 ARG A N 1
ATOM 1459 C CA . ARG A 1 191 ? 17.479 -6.155 -7.720 1.00 95.38 191 ARG A CA 1
ATOM 1460 C C . ARG A 1 191 ? 17.233 -6.742 -9.110 1.00 95.38 191 ARG A C 1
ATOM 1462 O O . ARG A 1 191 ? 17.951 -6.390 -10.045 1.00 95.38 191 ARG A O 1
ATOM 1469 N N . ALA A 1 192 ? 16.213 -7.586 -9.267 1.00 94.38 192 ALA A N 1
ATOM 1470 C CA . ALA A 1 192 ? 15.855 -8.176 -10.556 1.00 94.38 192 ALA A CA 1
ATOM 1471 C C . ALA A 1 192 ? 15.493 -7.107 -11.602 1.00 94.38 192 ALA A C 1
ATOM 1473 O O . ALA A 1 192 ? 15.953 -7.194 -12.740 1.00 94.38 192 ALA A O 1
ATOM 1474 N N . LEU A 1 193 ? 14.765 -6.054 -11.207 1.00 93.69 193 LEU A N 1
ATOM 1475 C CA . LEU A 1 193 ? 14.435 -4.931 -12.098 1.00 93.69 193 LEU A CA 1
ATOM 1476 C C . LEU A 1 193 ? 15.672 -4.127 -12.552 1.00 93.69 193 LEU A C 1
ATOM 1478 O O . LEU A 1 193 ? 15.636 -3.475 -13.595 1.00 93.69 193 LEU A O 1
ATOM 1482 N N . HIS A 1 194 ? 16.781 -4.191 -11.808 1.00 89.50 194 HIS A N 1
ATOM 1483 C CA . HIS A 1 194 ? 18.006 -3.428 -12.083 1.00 89.50 194 HIS A CA 1
ATOM 1484 C C . HIS A 1 194 ? 19.125 -4.245 -12.744 1.00 89.50 194 HIS A C 1
ATOM 1486 O O . HIS A 1 194 ? 20.047 -3.664 -13.324 1.00 89.50 194 HIS A O 1
ATOM 1492 N N . ALA A 1 195 ? 19.041 -5.578 -12.728 1.00 80.19 195 ALA A N 1
ATOM 1493 C CA . ALA A 1 195 ? 20.034 -6.454 -13.351 1.00 80.19 195 ALA A CA 1
ATOM 1494 C C . ALA A 1 195 ? 20.152 -6.241 -14.879 1.00 80.19 195 ALA A C 1
ATOM 1496 O O . ALA A 1 195 ? 21.247 -6.358 -15.429 1.00 80.19 195 ALA A O 1
ATOM 1497 N N . GLY A 1 196 ? 19.057 -5.864 -15.555 1.00 60.41 196 GLY A N 1
ATOM 1498 C CA . GLY A 1 196 ? 19.046 -5.540 -16.991 1.00 60.41 196 GLY A CA 1
ATOM 1499 C C . GLY A 1 196 ? 19.712 -4.200 -17.333 1.00 60.41 196 GLY A C 1
ATOM 1500 O O . GLY A 1 196 ? 20.511 -4.128 -18.263 1.00 60.41 196 GLY A O 1
ATOM 1501 N N . ARG A 1 197 ? 19.485 -3.159 -16.517 1.00 57.19 197 ARG A N 1
ATOM 1502 C CA . ARG A 1 197 ? 20.037 -1.800 -16.720 1.00 57.19 197 ARG A CA 1
ATOM 1503 C C . ARG A 1 197 ? 21.566 -1.732 -16.612 1.00 57.19 197 ARG A C 1
ATOM 1505 O O . ARG A 1 197 ? 22.190 -0.834 -17.172 1.00 57.19 197 ARG A O 1
ATOM 1512 N N . ARG A 1 198 ? 22.192 -2.686 -15.911 1.00 53.88 198 ARG A N 1
ATOM 1513 C CA . ARG A 1 198 ? 23.659 -2.802 -15.822 1.00 53.88 198 ARG A CA 1
ATOM 1514 C C . ARG A 1 198 ? 24.311 -3.281 -17.124 1.00 53.88 198 ARG A C 1
ATOM 1516 O O . ARG A 1 198 ? 25.458 -2.919 -17.367 1.00 53.88 198 ARG A O 1
ATOM 1523 N N . ARG A 1 199 ? 23.617 -4.064 -17.962 1.00 42.81 199 ARG A N 1
ATOM 1524 C CA . ARG A 1 199 ? 24.184 -4.565 -19.231 1.00 42.81 199 ARG A CA 1
ATOM 1525 C C . ARG A 1 199 ? 24.276 -3.480 -20.307 1.00 42.81 199 ARG A C 1
ATOM 1527 O O . ARG A 1 199 ? 25.234 -3.487 -21.067 1.00 42.81 199 ARG A O 1
ATOM 1534 N N . GLU A 1 200 ? 23.351 -2.524 -20.325 1.00 44.09 200 GLU A N 1
ATOM 1535 C CA . GLU A 1 200 ? 23.344 -1.413 -21.296 1.00 44.09 200 GLU A CA 1
ATOM 1536 C C . GLU A 1 200 ? 24.376 -0.315 -20.985 1.00 44.09 200 GLU A C 1
ATOM 1538 O O . GLU A 1 200 ? 24.763 0.439 -21.871 1.00 44.09 200 GLU A O 1
ATOM 1543 N N . ARG A 1 201 ? 24.863 -0.233 -19.737 1.00 46.16 201 ARG A N 1
ATOM 1544 C CA . ARG A 1 201 ? 25.878 0.748 -19.304 1.00 46.16 201 ARG A CA 1
ATOM 1545 C C . ARG A 1 201 ? 27.320 0.227 -19.329 1.00 46.16 201 ARG A C 1
ATOM 1547 O O . ARG A 1 201 ? 28.226 0.962 -18.939 1.00 46.16 201 ARG A O 1
ATOM 1554 N N . ALA A 1 202 ? 27.565 -1.012 -19.756 1.00 39.84 202 ALA A N 1
ATOM 1555 C CA . ALA A 1 202 ? 28.931 -1.499 -19.926 1.00 39.84 202 ALA A CA 1
ATOM 1556 C C . ALA A 1 202 ? 29.565 -0.799 -21.146 1.00 39.84 202 ALA A C 1
ATOM 1558 O O . ALA A 1 202 ? 29.018 -0.912 -22.245 1.00 39.84 202 ALA A O 1
ATOM 1559 N N . PRO A 1 203 ? 30.690 -0.070 -21.001 1.00 44.38 203 PRO A N 1
ATOM 1560 C CA . PRO A 1 203 ? 31.326 0.567 -22.142 1.00 44.38 203 PRO A CA 1
ATOM 1561 C C . PRO A 1 203 ? 31.786 -0.517 -23.115 1.00 44.38 203 PRO A C 1
ATOM 1563 O O . PRO A 1 203 ? 32.438 -1.488 -22.722 1.00 44.38 203 PRO A O 1
ATOM 1566 N N . HIS A 1 204 ? 31.437 -0.333 -24.386 1.00 46.25 204 HIS A N 1
ATOM 1567 C CA . HIS A 1 204 ? 31.992 -1.076 -25.506 1.00 46.25 204 HIS A CA 1
ATOM 1568 C C . HIS A 1 204 ? 33.520 -0.933 -25.427 1.00 46.25 204 HIS A C 1
ATOM 1570 O O . HIS A 1 204 ? 34.076 0.097 -25.806 1.00 46.25 204 HIS A O 1
ATOM 1576 N N . ARG A 1 205 ? 34.221 -1.929 -24.871 1.00 49.72 205 ARG A N 1
ATOM 1577 C CA . ARG A 1 205 ? 35.671 -2.034 -25.038 1.00 49.72 205 ARG A CA 1
ATOM 1578 C C . ARG A 1 205 ? 35.899 -2.422 -26.492 1.00 49.72 205 ARG A C 1
ATOM 1580 O O . ARG A 1 205 ? 35.974 -3.603 -26.815 1.00 49.72 205 ARG A O 1
ATOM 1587 N N . GLN A 1 206 ? 35.947 -1.422 -27.369 1.00 44.50 206 GLN A N 1
ATOM 1588 C CA . GLN A 1 206 ? 36.596 -1.581 -28.660 1.00 44.50 206 GLN A CA 1
ATOM 1589 C C . GLN A 1 206 ? 38.063 -1.880 -28.363 1.00 44.50 206 GLN A C 1
ATOM 1591 O O . GLN A 1 206 ? 38.783 -1.049 -27.809 1.00 44.50 206 GLN A O 1
ATOM 1596 N N . GLY A 1 207 ? 38.464 -3.116 -28.651 1.00 47.66 207 GLY A N 1
ATOM 1597 C CA . GLY A 1 207 ? 39.866 -3.460 -28.767 1.00 47.66 207 GLY A CA 1
ATOM 1598 C C . GLY A 1 207 ? 40.461 -2.627 -29.893 1.00 47.66 207 GLY A C 1
ATOM 1599 O O . GLY A 1 207 ? 39.965 -2.666 -31.017 1.00 47.66 207 GLY A O 1
ATOM 1600 N N . ALA A 1 208 ? 41.499 -1.866 -29.575 1.00 41.09 208 ALA A N 1
ATOM 1601 C CA . ALA A 1 208 ? 42.455 -1.418 -30.565 1.00 41.09 208 ALA A CA 1
ATOM 1602 C C . ALA A 1 208 ? 43.694 -2.297 -30.397 1.00 41.09 208 ALA A C 1
ATOM 1604 O O . ALA A 1 208 ? 44.199 -2.463 -29.283 1.00 41.09 208 ALA A O 1
ATOM 1605 N N . SER A 1 209 ? 44.037 -2.927 -31.516 1.00 46.75 209 SER A N 1
ATOM 1606 C CA . SER A 1 209 ? 45.201 -3.771 -31.754 1.00 46.75 209 SER A CA 1
ATOM 1607 C C . SER A 1 209 ? 46.512 -2.999 -31.671 1.00 46.75 209 SER A C 1
ATOM 1609 O O . SER A 1 209 ? 46.476 -1.752 -31.765 1.00 46.75 209 SER A O 1
#